Protein AF-A0A9Q0UHJ2-F1 (afdb_monomer)

Structure (mmCIF, N/CA/C/O backbone):
data_AF-A0A9Q0UHJ2-F1
#
_entry.id   AF-A0A9Q0UHJ2-F1
#
loop_
_atom_site.group_PDB
_atom_site.id
_atom_site.type_symbol
_atom_site.label_atom_id
_atom_site.label_alt_id
_atom_site.label_comp_id
_atom_site.label_asym_id
_atom_site.label_entity_id
_atom_site.label_seq_id
_atom_site.pdbx_PDB_ins_code
_atom_site.Cartn_x
_atom_site.Cartn_y
_atom_site.Cartn_z
_atom_site.occupancy
_atom_site.B_iso_or_equiv
_atom_site.auth_seq_id
_atom_site.auth_comp_id
_atom_site.auth_asym_id
_atom_site.auth_atom_id
_atom_site.pdbx_PDB_model_num
ATOM 1 N N . MET A 1 1 ? -13.165 -4.944 -15.441 1.00 57.34 1 MET A N 1
ATOM 2 C CA . MET A 1 1 ? -12.687 -6.160 -14.734 1.00 57.34 1 MET A CA 1
ATOM 3 C C . MET A 1 1 ? -11.778 -5.843 -13.549 1.00 57.34 1 MET A C 1
ATOM 5 O O . MET A 1 1 ? -12.068 -6.341 -12.474 1.00 57.34 1 MET A O 1
ATOM 9 N N . VAL A 1 2 ? -10.740 -5.005 -13.704 1.00 68.69 2 VAL A N 1
ATOM 10 C CA . VAL A 1 2 ? -9.814 -4.590 -12.619 1.00 68.69 2 VAL A CA 1
ATOM 11 C C . VAL A 1 2 ? -10.558 -4.074 -11.375 1.00 68.69 2 VAL A C 1
ATOM 13 O O . VAL A 1 2 ? -10.324 -4.575 -10.281 1.00 68.69 2 VAL A O 1
ATOM 16 N N . GLY A 1 3 ? -11.520 -3.158 -11.551 1.00 79.75 3 GLY A N 1
ATOM 17 C CA . GLY A 1 3 ? -12.267 -2.582 -10.425 1.00 79.75 3 GLY A CA 1
ATOM 18 C C . GLY A 1 3 ? -13.158 -3.573 -9.663 1.00 79.75 3 GLY A C 1
ATOM 19 O O . GLY A 1 3 ? -13.192 -3.539 -8.442 1.00 79.75 3 GLY A O 1
ATOM 20 N N . ILE A 1 4 ? -13.788 -4.532 -10.357 1.00 85.50 4 ILE A N 1
ATOM 21 C CA . ILE A 1 4 ? -14.627 -5.576 -9.730 1.00 85.50 4 ILE A CA 1
ATOM 22 C C . ILE A 1 4 ? -13.783 -6.462 -8.807 1.00 85.50 4 ILE A C 1
ATOM 24 O O . ILE A 1 4 ? -14.179 -6.741 -7.677 1.00 85.50 4 ILE A O 1
ATOM 28 N N . ARG A 1 5 ? -12.598 -6.889 -9.269 1.00 90.50 5 ARG A N 1
ATOM 29 C CA . ARG A 1 5 ? -11.695 -7.719 -8.458 1.00 90.50 5 ARG A CA 1
ATOM 30 C C . ARG A 1 5 ? -11.140 -6.931 -7.266 1.00 90.50 5 ARG A C 1
ATOM 32 O O . ARG A 1 5 ? -11.129 -7.471 -6.168 1.00 90.50 5 ARG A O 1
ATOM 39 N N . ALA A 1 6 ? -10.779 -5.659 -7.447 1.00 94.62 6 ALA A N 1
ATOM 40 C CA . ALA A 1 6 ? -10.332 -4.797 -6.350 1.00 94.62 6 ALA A CA 1
ATOM 41 C C . ALA A 1 6 ? -11.426 -4.581 -5.285 1.00 94.62 6 ALA A C 1
ATOM 43 O O . ALA A 1 6 ? -11.176 -4.787 -4.098 1.00 94.62 6 ALA A O 1
ATOM 44 N N . PHE A 1 7 ? -12.652 -4.253 -5.701 1.00 94.25 7 PHE A N 1
ATOM 45 C CA . PHE A 1 7 ? -13.795 -4.103 -4.797 1.00 94.25 7 PHE A CA 1
ATOM 46 C C . PHE A 1 7 ? -14.101 -5.412 -4.049 1.00 94.25 7 PHE A C 1
ATOM 48 O O . PHE A 1 7 ? -14.254 -5.416 -2.827 1.00 94.25 7 PHE A O 1
ATOM 55 N N . GLY A 1 8 ? -14.105 -6.543 -4.765 1.00 93.06 8 GLY A N 1
ATOM 56 C CA . GLY A 1 8 ? -14.272 -7.876 -4.182 1.00 93.06 8 GLY A CA 1
ATOM 57 C C . GLY A 1 8 ? -13.198 -8.214 -3.144 1.00 93.06 8 GLY A C 1
ATOM 58 O O . GLY A 1 8 ? -13.527 -8.703 -2.063 1.00 93.06 8 GLY A O 1
ATOM 59 N N . THR A 1 9 ? -11.929 -7.887 -3.414 1.00 94.81 9 THR A N 1
ATOM 60 C CA . THR A 1 9 ? -10.850 -8.020 -2.424 1.00 94.81 9 THR A CA 1
ATOM 61 C C . THR A 1 9 ? -11.110 -7.138 -1.203 1.00 94.81 9 THR A C 1
ATOM 63 O O . THR A 1 9 ? -10.974 -7.618 -0.083 1.00 94.81 9 THR A O 1
ATOM 66 N N . GLY A 1 10 ? -11.545 -5.886 -1.379 1.00 95.44 10 GLY A N 1
ATOM 67 C CA . GLY A 1 10 ? -11.897 -5.009 -0.257 1.00 95.44 10 GLY A CA 1
ATOM 68 C C . GLY A 1 10 ? -13.016 -5.575 0.624 1.00 95.44 10 GLY A C 1
ATOM 69 O O . GLY A 1 10 ? -12.898 -5.555 1.850 1.00 95.44 10 GLY A O 1
ATOM 70 N N . ARG A 1 11 ? -14.053 -6.173 0.020 1.00 93.19 11 ARG A N 1
ATOM 71 C CA . ARG A 1 11 ? -15.106 -6.893 0.759 1.00 93.19 11 ARG A CA 1
ATOM 72 C C . ARG A 1 11 ? -14.549 -8.091 1.519 1.00 93.19 11 ARG A C 1
ATOM 74 O O . ARG A 1 11 ? -14.851 -8.247 2.697 1.00 93.19 11 ARG A O 1
ATOM 81 N N . LYS A 1 12 ? -13.702 -8.898 0.873 1.00 93.31 12 LYS A N 1
ATOM 82 C CA . LYS A 1 12 ? -13.045 -10.042 1.517 1.00 93.31 12 LYS A CA 1
ATOM 83 C C . LYS A 1 12 ? -12.235 -9.599 2.738 1.00 93.31 12 LYS A C 1
ATOM 85 O O . LYS A 1 12 ? -12.385 -10.174 3.806 1.00 93.31 12 LYS A O 1
ATOM 90 N N . LEU A 1 13 ? -11.434 -8.539 2.611 1.00 94.88 13 LEU A N 1
ATOM 91 C CA . LEU A 1 13 ? -10.661 -7.988 3.729 1.00 94.88 13 LEU A CA 1
ATOM 92 C C . LEU A 1 13 ? -11.571 -7.514 4.873 1.00 94.88 13 LEU A C 1
ATOM 94 O O . LEU A 1 13 ? -11.297 -7.807 6.033 1.00 94.88 13 LEU A O 1
ATOM 98 N N . LYS A 1 14 ? -12.674 -6.828 4.555 1.00 93.06 14 LYS A N 1
ATOM 99 C CA . LYS A 1 14 ? -13.658 -6.369 5.547 1.00 93.06 14 LYS A CA 1
ATOM 100 C C . LYS A 1 14 ? -14.273 -7.523 6.344 1.00 93.06 14 LYS A C 1
ATOM 102 O O . LYS A 1 14 ? -14.487 -7.379 7.544 1.00 93.06 14 LYS A O 1
ATOM 107 N N . THR A 1 15 ? -14.579 -8.636 5.680 1.00 91.00 15 THR A N 1
ATOM 108 C CA . THR A 1 15 ? -15.258 -9.790 6.286 1.00 91.00 15 THR A CA 1
ATOM 109 C C . THR A 1 15 ? -14.291 -10.731 7.006 1.00 91.00 15 THR A C 1
ATOM 111 O O . THR A 1 15 ? -14.590 -11.166 8.117 1.00 91.00 15 THR A O 1
ATOM 114 N N . ASP A 1 16 ? -13.132 -11.017 6.413 1.00 91.12 16 ASP A N 1
ATOM 115 C CA . ASP A 1 16 ? -12.292 -12.148 6.826 1.00 91.12 16 ASP A CA 1
ATOM 116 C C . ASP A 1 16 ? -11.204 -11.7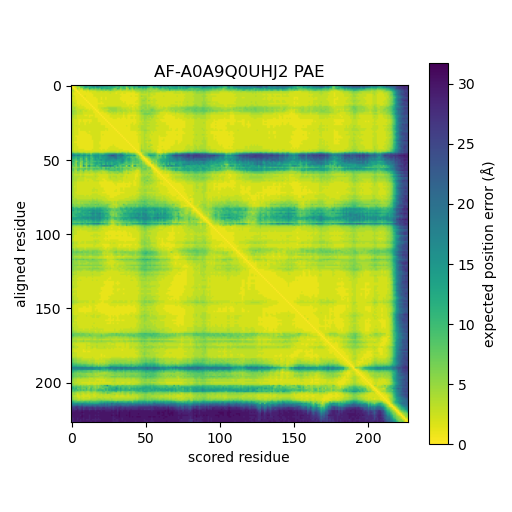69 7.842 1.00 91.12 16 ASP A C 1
ATOM 118 O O . ASP A 1 16 ? -10.731 -12.636 8.575 1.00 91.12 16 ASP A O 1
ATOM 122 N N . LEU A 1 17 ? -10.776 -10.499 7.907 1.00 90.88 17 LEU A N 1
ATOM 123 C CA . LEU A 1 17 ? -9.656 -10.105 8.778 1.00 90.88 17 LEU A CA 1
ATOM 124 C C . LEU A 1 17 ? -9.997 -10.180 10.274 1.00 90.88 17 LEU A C 1
ATOM 126 O O . LEU A 1 17 ? -9.108 -10.382 11.096 1.00 90.88 17 LEU A O 1
ATOM 130 N N . GLY A 1 18 ? -11.267 -9.995 10.646 1.00 92.00 18 GLY A N 1
ATOM 131 C CA . GLY A 1 18 ? -11.696 -9.966 12.051 1.00 92.00 18 GLY A CA 1
ATOM 132 C C . GLY A 1 18 ? -11.245 -8.724 12.839 1.00 92.00 18 GLY A C 1
ATOM 133 O O . GLY A 1 18 ? -11.459 -8.658 14.048 1.00 92.00 18 GLY A O 1
ATOM 134 N N . PHE A 1 19 ? -10.642 -7.730 12.181 1.00 93.56 19 PHE A N 1
ATOM 135 C CA . PHE A 1 19 ? -10.263 -6.434 12.752 1.00 93.56 19 PHE A CA 1
ATOM 136 C C . PHE A 1 19 ? -10.406 -5.315 11.704 1.00 93.56 19 PHE A C 1
ATOM 138 O O . PHE A 1 19 ? -10.307 -5.582 10.505 1.00 93.56 19 PHE A O 1
ATOM 145 N N . PRO A 1 20 ? -10.626 -4.052 12.119 1.00 95.19 20 PRO A N 1
ATOM 146 C CA . PRO A 1 20 ? -10.775 -2.944 11.180 1.00 95.19 20 PRO A CA 1
ATOM 147 C C . PRO A 1 20 ? -9.427 -2.508 10.599 1.00 95.19 20 PRO A C 1
ATOM 149 O O . PRO A 1 20 ? -8.413 -2.504 11.301 1.00 95.19 20 PRO A O 1
ATOM 152 N N . ILE A 1 21 ? -9.435 -2.072 9.338 1.00 98.06 21 ILE A N 1
ATOM 153 C CA . ILE A 1 21 ? -8.347 -1.297 8.727 1.00 98.06 21 ILE A CA 1
ATOM 154 C C . ILE A 1 21 ? -8.594 0.175 9.052 1.00 98.06 21 ILE A C 1
ATOM 156 O O . ILE A 1 21 ? -9.666 0.697 8.762 1.00 98.06 21 ILE A O 1
ATOM 160 N N . HIS A 1 22 ? -7.600 0.842 9.634 1.00 98.06 22 HIS A N 1
ATOM 161 C CA . HIS A 1 22 ? -7.714 2.242 10.056 1.00 98.06 22 HIS A CA 1
ATOM 162 C C . HIS A 1 22 ? -7.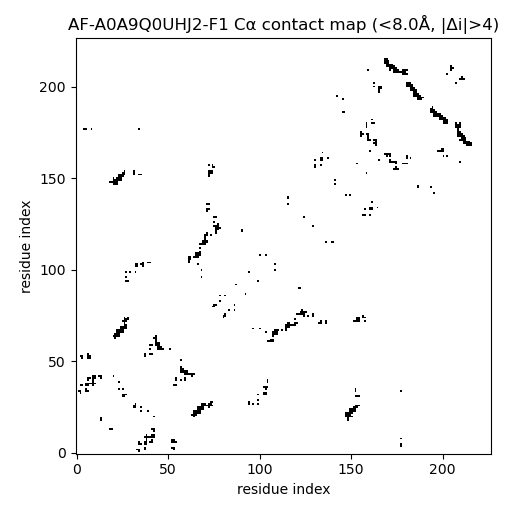162 3.196 8.997 1.00 98.06 22 HIS A C 1
ATOM 164 O O . HIS A 1 22 ? -7.608 4.340 8.876 1.00 98.06 22 HIS A O 1
ATOM 170 N N . ARG A 1 23 ? -6.181 2.729 8.215 1.00 98.25 23 ARG A N 1
ATOM 171 C CA . ARG A 1 23 ? -5.475 3.570 7.254 1.00 98.25 23 ARG A CA 1
ATOM 172 C C . ARG A 1 23 ? -4.996 2.791 6.043 1.00 98.25 23 ARG A C 1
ATOM 174 O O . ARG A 1 23 ? -4.532 1.659 6.162 1.00 98.25 23 ARG A O 1
ATOM 181 N N . VAL A 1 24 ? -5.079 3.433 4.886 1.00 98.75 24 VAL A N 1
ATOM 182 C CA . VAL A 1 24 ? -4.584 2.933 3.610 1.00 98.75 24 VAL A CA 1
ATOM 183 C C . VAL A 1 24 ? -3.463 3.843 3.123 1.00 98.75 24 VAL A C 1
ATOM 185 O O . VAL A 1 24 ? -3.659 5.047 2.972 1.00 98.75 24 VAL A O 1
ATOM 188 N N . PHE A 1 25 ? -2.300 3.268 2.840 1.00 98.75 25 PHE A N 1
ATOM 189 C CA . PHE A 1 25 ? -1.246 3.944 2.090 1.00 98.75 25 PHE A CA 1
ATOM 190 C C . PHE A 1 25 ? -1.191 3.380 0.683 1.00 98.75 25 PHE A C 1
ATOM 192 O O . PHE A 1 25 ? -1.241 2.163 0.499 1.00 98.75 25 PHE A O 1
ATOM 199 N N . VAL A 1 26 ? -1.093 4.249 -0.314 1.00 98.69 26 VAL A N 1
ATOM 200 C CA . VAL A 1 26 ? -1.167 3.843 -1.717 1.00 98.69 26 VAL A CA 1
ATOM 201 C C . VAL A 1 26 ? -0.023 4.430 -2.532 1.00 98.69 26 VAL A C 1
ATOM 203 O O . VAL A 1 26 ? 0.362 5.586 -2.376 1.00 98.69 26 VAL A O 1
ATOM 206 N N . SER A 1 27 ? 0.525 3.607 -3.419 1.00 98.38 27 SER A N 1
ATOM 207 C CA . SER A 1 27 ? 1.489 4.025 -4.431 1.00 98.38 27 SER A CA 1
ATOM 208 C C . SER A 1 27 ? 0.924 5.132 -5.336 1.00 98.38 27 SER A C 1
ATOM 210 O O . SER A 1 27 ? -0.233 5.031 -5.747 1.00 98.38 27 SER A O 1
ATOM 212 N N . PRO A 1 28 ? 1.723 6.127 -5.765 1.00 96.75 28 PRO A N 1
ATOM 213 C CA . PRO A 1 28 ? 1.243 7.195 -6.651 1.00 96.75 28 PRO A CA 1
ATOM 214 C C . PRO A 1 28 ? 0.917 6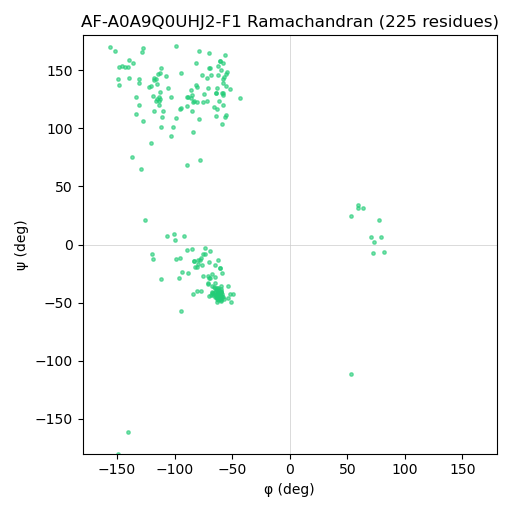.724 -8.083 1.00 96.75 28 PRO A C 1
ATOM 216 O O . PRO A 1 28 ? 0.409 7.488 -8.896 1.00 96.75 28 PRO A O 1
ATOM 219 N N . PHE A 1 29 ? 1.196 5.468 -8.437 1.00 95.69 29 PHE A N 1
ATOM 220 C CA . PHE A 1 29 ? 0.867 4.946 -9.761 1.00 95.69 29 PHE A CA 1
ATOM 221 C C . PHE A 1 29 ? -0.645 4.756 -9.933 1.00 95.69 29 PHE A C 1
ATOM 223 O O . PHE A 1 29 ? -1.299 4.129 -9.101 1.00 95.69 29 PHE A O 1
ATOM 230 N N . LEU A 1 30 ? -1.181 5.193 -11.079 1.00 95.00 30 LEU A N 1
ATOM 231 C CA . LEU A 1 30 ? -2.618 5.176 -11.389 1.00 95.00 30 LEU A CA 1
ATOM 232 C C . LEU A 1 30 ? -3.301 3.825 -11.112 1.00 95.00 30 LEU A C 1
ATOM 234 O O . LEU A 1 30 ? -4.380 3.786 -10.528 1.00 95.00 30 LEU A O 1
ATOM 238 N N . ARG A 1 31 ? -2.650 2.710 -11.472 1.00 94.69 31 ARG A N 1
ATOM 239 C CA . ARG A 1 31 ? -3.166 1.351 -11.217 1.00 94.69 31 ARG A CA 1
ATOM 240 C C . ARG A 1 31 ? -3.391 1.063 -9.727 1.00 94.69 31 ARG A C 1
ATOM 242 O O . ARG A 1 31 ? -4.355 0.389 -9.367 1.00 94.69 31 ARG A O 1
ATOM 249 N N . CYS A 1 32 ? -2.530 1.590 -8.860 1.00 97.94 32 CYS A N 1
ATOM 250 C CA . CYS A 1 32 ? -2.649 1.445 -7.415 1.00 97.94 32 CYS A CA 1
ATOM 251 C C . CYS A 1 32 ? -3.717 2.386 -6.860 1.00 97.94 32 CYS A C 1
ATOM 253 O O . CYS A 1 32 ? -4.511 1.946 -6.039 1.00 97.94 32 CYS A O 1
ATOM 255 N N . ILE A 1 33 ? -3.803 3.624 -7.357 1.00 98.12 33 ILE A N 1
ATOM 256 C CA . ILE A 1 33 ? -4.857 4.580 -6.974 1.00 98.12 33 ILE A CA 1
ATOM 257 C C . ILE A 1 33 ? -6.248 4.034 -7.307 1.00 98.12 33 ILE A C 1
ATOM 259 O O . ILE A 1 33 ? -7.123 4.012 -6.447 1.00 98.12 33 ILE A O 1
ATOM 263 N N . GLN A 1 34 ? -6.441 3.511 -8.519 1.00 97.12 34 GLN A N 1
ATOM 264 C CA . GLN A 1 34 ? -7.706 2.895 -8.933 1.00 97.12 34 GLN A CA 1
ATOM 265 C C . GLN A 1 34 ? -8.046 1.665 -8.081 1.00 97.12 34 GLN A C 1
ATOM 267 O O . GLN A 1 34 ? -9.187 1.504 -7.657 1.00 97.12 34 GLN A O 1
ATOM 272 N N . THR A 1 35 ? -7.051 0.823 -7.777 1.00 97.81 35 THR A N 1
ATOM 273 C CA . THR A 1 35 ? -7.237 -0.333 -6.884 1.00 97.81 35 THR A CA 1
ATOM 274 C C . THR A 1 35 ? -7.628 0.112 -5.474 1.00 97.81 35 THR A C 1
ATOM 276 O O . THR A 1 35 ? -8.581 -0.417 -4.907 1.00 97.81 35 THR A O 1
ATOM 279 N N . ALA A 1 36 ? -6.928 1.102 -4.914 1.00 98.25 36 ALA A N 1
ATOM 280 C CA . ALA A 1 36 ? -7.218 1.639 -3.592 1.00 98.25 36 ALA A CA 1
ATOM 281 C C . ALA A 1 36 ? -8.604 2.283 -3.539 1.00 98.25 36 ALA A C 1
ATOM 283 O O . ALA A 1 36 ? -9.309 2.077 -2.561 1.00 98.25 36 ALA A O 1
ATOM 284 N N . SER A 1 37 ? -9.027 2.995 -4.585 1.00 97.62 37 SER A N 1
ATOM 285 C CA . SER A 1 37 ? -10.347 3.627 -4.632 1.00 97.62 37 SER A CA 1
ATOM 286 C C . SER A 1 37 ? -11.483 2.607 -4.474 1.00 97.62 37 SER A C 1
ATOM 288 O O . SER A 1 37 ? -12.380 2.781 -3.645 1.00 97.62 37 SER A O 1
ATOM 290 N N . GLU A 1 38 ? -11.390 1.474 -5.174 1.00 97.44 38 GLU A N 1
ATOM 291 C CA . GLU A 1 38 ? -12.366 0.381 -5.077 1.00 97.44 38 GLU A CA 1
ATOM 292 C C . GLU A 1 38 ? -12.298 -0.350 -3.729 1.00 97.44 38 GLU A C 1
ATOM 294 O O . GLU A 1 38 ? -13.329 -0.602 -3.103 1.00 97.44 38 GLU A O 1
ATOM 299 N N . VAL A 1 39 ? -11.089 -0.655 -3.240 1.00 97.19 39 VAL A N 1
ATOM 300 C CA . VAL A 1 39 ? -10.903 -1.329 -1.944 1.00 97.19 39 VAL A CA 1
ATOM 301 C C . VAL A 1 39 ? -11.411 -0.458 -0.792 1.00 97.19 39 VAL A C 1
ATOM 303 O O . VAL A 1 39 ? -12.134 -0.949 0.071 1.00 97.19 39 VAL A O 1
ATOM 306 N N . VAL A 1 40 ? -11.084 0.836 -0.790 1.00 97.56 40 VAL A N 1
ATOM 307 C CA . VAL A 1 40 ? -11.547 1.800 0.219 1.00 97.56 40 VAL A CA 1
ATOM 308 C C . VAL A 1 40 ? -13.062 1.930 0.177 1.00 97.56 40 VAL A C 1
ATOM 310 O O . VAL A 1 40 ? -13.692 1.928 1.230 1.00 97.56 40 VAL A O 1
ATOM 313 N N . SER A 1 41 ? -13.661 1.974 -1.015 1.00 95.94 41 SER A N 1
ATOM 314 C CA . SER A 1 41 ? -15.119 2.016 -1.149 1.00 95.94 41 SER A CA 1
ATOM 315 C C . SER A 1 41 ? -15.782 0.807 -0.479 1.00 95.94 41 SER A C 1
ATOM 317 O O . SER A 1 41 ? -16.721 0.982 0.294 1.00 95.94 41 SER A O 1
ATOM 319 N N . ALA A 1 42 ? -15.253 -0.404 -0.690 1.00 95.25 42 ALA A N 1
ATOM 320 C CA . ALA A 1 42 ? -15.758 -1.615 -0.038 1.00 95.25 42 ALA A CA 1
ATOM 321 C C . ALA A 1 42 ? -15.567 -1.590 1.492 1.00 95.25 42 ALA A C 1
ATOM 323 O O . ALA A 1 42 ? -16.494 -1.887 2.251 1.00 95.25 42 ALA A O 1
ATOM 324 N N . LEU A 1 43 ? -14.382 -1.193 1.969 1.00 95.75 43 LEU A N 1
ATOM 325 C CA . LEU A 1 43 ? -14.090 -1.088 3.404 1.00 95.75 43 LEU A CA 1
ATOM 326 C C . LEU A 1 43 ? -15.009 -0.067 4.098 1.00 95.75 43 LEU A C 1
ATOM 328 O O . LEU A 1 43 ? -15.505 -0.322 5.199 1.00 95.75 43 LEU A O 1
ATOM 332 N N . CYS A 1 44 ? -15.297 1.053 3.431 1.00 95.19 44 CYS A N 1
ATOM 333 C CA . CYS A 1 44 ? -16.128 2.128 3.963 1.00 95.19 44 CYS A CA 1
ATOM 334 C C . CYS A 1 44 ? -17.638 1.900 3.795 1.00 95.19 44 CYS A C 1
ATOM 336 O O . CYS A 1 44 ? -18.418 2.580 4.466 1.00 95.19 44 CYS A O 1
ATOM 338 N N . ALA A 1 45 ? -18.071 0.950 2.962 1.00 93.25 45 ALA A N 1
ATOM 339 C CA . ALA A 1 45 ? -19.484 0.721 2.664 1.00 93.25 45 ALA A CA 1
ATOM 340 C C . ALA A 1 45 ? -20.350 0.569 3.933 1.00 93.25 45 ALA A C 1
ATOM 342 O O . ALA A 1 45 ? -19.959 -0.110 4.898 1.00 93.25 45 ALA A O 1
ATOM 343 N N . VAL A 1 46 ? -21.497 1.255 3.958 1.00 87.12 46 VAL A N 1
ATOM 344 C CA . VAL A 1 46 ? -22.458 1.269 5.079 1.00 87.12 46 VAL A CA 1
ATOM 345 C C . VAL A 1 46 ? -23.347 0.025 5.049 1.00 87.12 46 VAL A C 1
ATOM 347 O O . VAL A 1 46 ? -23.559 -0.588 6.091 1.00 87.12 46 VAL A O 1
ATOM 350 N N . GLU A 1 47 ? -23.775 -0.389 3.856 1.00 75.25 47 GLU A N 1
ATOM 351 C CA . GLU A 1 47 ? -24.556 -1.602 3.609 1.00 75.25 47 GLU A CA 1
ATOM 352 C C . GLU A 1 47 ? -23.953 -2.358 2.419 1.00 75.25 47 GLU A C 1
ATOM 354 O O . GLU A 1 47 ? -23.763 -1.780 1.351 1.00 75.25 47 GLU A O 1
ATOM 359 N N . ASP A 1 48 ? -23.655 -3.648 2.599 1.00 63.19 48 ASP A N 1
ATOM 360 C CA . ASP A 1 48 ? -23.105 -4.511 1.549 1.00 63.19 48 ASP A CA 1
ATOM 361 C C . ASP A 1 48 ? -24.048 -5.687 1.293 1.00 63.19 48 ASP A C 1
ATOM 363 O O . ASP A 1 48 ? -23.895 -6.775 1.856 1.00 63.19 48 ASP A O 1
ATOM 367 N N . GLY A 1 49 ? -25.026 -5.487 0.410 1.00 64.38 49 GLY A N 1
ATOM 368 C CA . GLY A 1 49 ? -25.786 -6.605 -0.147 1.00 64.38 49 GLY A CA 1
ATOM 369 C C . GLY A 1 49 ? -24.858 -7.581 -0.896 1.00 64.38 49 GLY A C 1
ATOM 370 O O . GLY A 1 49 ? -23.827 -7.172 -1.446 1.00 64.38 49 GLY A O 1
ATOM 371 N N . PRO A 1 50 ? -25.171 -8.887 -0.945 1.00 65.75 50 PRO A N 1
ATOM 372 C CA . PRO A 1 50 ? -24.366 -9.861 -1.690 1.00 65.75 50 PRO A CA 1
ATOM 373 C C . PRO A 1 50 ? -24.255 -9.523 -3.190 1.00 65.75 50 PRO A C 1
ATOM 375 O O . PRO A 1 50 ? -23.244 -9.850 -3.801 1.00 65.75 50 PRO A O 1
ATOM 378 N N . ASP A 1 51 ? -25.215 -8.778 -3.746 1.00 70.56 51 ASP A N 1
ATOM 379 C CA . ASP A 1 51 ? -25.311 -8.475 -5.184 1.00 70.56 51 ASP A CA 1
ATOM 380 C C . ASP A 1 51 ? -24.482 -7.261 -5.650 1.00 70.56 51 ASP A C 1
ATOM 382 O O . ASP A 1 51 ? -24.427 -6.954 -6.842 1.00 70.56 51 ASP A O 1
ATOM 386 N N . VAL A 1 52 ? -23.816 -6.548 -4.734 1.00 74.62 52 VAL A N 1
ATOM 387 C CA . VAL A 1 52 ? -22.975 -5.391 -5.077 1.00 74.62 52 VAL A CA 1
ATOM 388 C C . VAL A 1 52 ? -21.624 -5.864 -5.622 1.00 74.62 52 VAL A C 1
ATOM 390 O O . VAL A 1 52 ? -20.771 -6.356 -4.876 1.00 74.62 52 VAL A O 1
ATOM 393 N N . LEU A 1 53 ? -21.429 -5.687 -6.933 1.00 71.38 53 LEU A N 1
ATOM 394 C CA . LEU A 1 53 ? -20.238 -6.131 -7.672 1.00 71.38 53 LEU A CA 1
ATOM 395 C C . LEU A 1 53 ? -19.156 -5.048 -7.842 1.00 71.38 53 LEU A C 1
ATOM 397 O O . LEU A 1 53 ? -18.054 -5.351 -8.299 1.00 71.38 53 LEU A O 1
ATOM 401 N N . SER A 1 54 ? -19.460 -3.786 -7.532 1.00 77.50 54 SER A N 1
ATOM 402 C CA . SER A 1 54 ? -18.525 -2.660 -7.662 1.00 77.50 54 SER A CA 1
ATOM 403 C C . SER A 1 54 ? -18.901 -1.514 -6.728 1.00 77.50 54 SER A C 1
ATOM 405 O O . SER A 1 54 ? -20.013 -1.494 -6.204 1.00 77.50 54 SER A O 1
ATOM 407 N N . SER A 1 55 ? -18.022 -0.520 -6.603 1.00 79.50 55 SER A N 1
ATOM 408 C CA . SER A 1 55 ? -18.274 0.715 -5.845 1.00 79.50 55 SER A CA 1
ATOM 409 C C . SER A 1 55 ? -19.435 1.578 -6.363 1.00 79.50 55 SER A C 1
ATOM 411 O O . SER A 1 55 ? -19.883 2.486 -5.662 1.00 79.50 55 SER A O 1
ATOM 413 N N . HIS A 1 56 ? -19.947 1.332 -7.573 1.00 80.94 56 HIS A N 1
ATOM 414 C CA . HIS A 1 56 ? -20.970 2.184 -8.181 1.00 80.94 56 HIS A CA 1
ATOM 415 C C . HIS A 1 56 ? -22.287 2.126 -7.398 1.00 80.94 56 HIS A C 1
ATOM 417 O O . HIS A 1 56 ? -22.923 1.079 -7.309 1.00 80.94 56 HIS A O 1
ATOM 423 N N . GLY A 1 57 ? -22.711 3.277 -6.867 1.00 75.75 57 GLY A N 1
ATOM 424 C CA . GLY A 1 57 ? -23.952 3.409 -6.099 1.00 75.75 57 GLY A CA 1
ATOM 425 C C . GLY A 1 57 ? -23.860 2.927 -4.648 1.00 75.75 57 GLY A C 1
ATOM 426 O O . GLY A 1 57 ? -24.878 2.902 -3.961 1.00 75.75 57 GLY A O 1
ATOM 427 N N . VAL A 1 58 ? -22.666 2.570 -4.166 1.00 83.75 58 VAL A N 1
ATOM 428 C CA . VAL A 1 58 ? -22.453 2.140 -2.780 1.00 83.75 58 VAL A CA 1
ATOM 429 C C . VAL A 1 58 ? -22.358 3.356 -1.867 1.00 83.75 58 VAL A C 1
ATOM 431 O O . VAL A 1 58 ? -21.499 4.219 -2.047 1.00 83.75 58 VAL A O 1
ATOM 434 N N . ALA A 1 59 ? -23.225 3.418 -0.857 1.00 89.56 59 ALA A N 1
ATOM 435 C CA . ALA A 1 59 ? -23.113 4.414 0.199 1.00 89.56 59 ALA A CA 1
ATOM 436 C C . ALA A 1 59 ? -21.914 4.079 1.097 1.00 89.56 59 ALA A C 1
ATOM 438 O O . ALA A 1 59 ? -21.837 2.986 1.664 1.00 89.56 59 ALA A O 1
ATOM 439 N N . ILE A 1 60 ? -20.988 5.025 1.244 1.00 93.75 60 ILE A N 1
ATOM 440 C CA . ILE A 1 60 ? -19.783 4.868 2.063 1.00 93.75 60 ILE A CA 1
ATOM 441 C C . ILE A 1 60 ? -19.818 5.790 3.281 1.00 93.75 60 ILE A C 1
ATOM 443 O O . ILE A 1 60 ? -20.331 6.905 3.216 1.00 93.75 60 ILE A O 1
ATOM 447 N N . ASP A 1 61 ? -19.218 5.331 4.376 1.00 94.81 61 ASP A N 1
ATOM 448 C CA . ASP A 1 61 ? -18.871 6.154 5.531 1.00 94.81 61 ASP A CA 1
ATOM 449 C C . ASP A 1 61 ? -17.367 6.478 5.479 1.00 94.81 61 ASP A C 1
ATOM 451 O O . ASP A 1 61 ? -16.539 5.629 5.831 1.00 94.81 61 ASP A O 1
ATOM 455 N N . PRO A 1 62 ? -16.986 7.690 5.035 1.00 94.62 62 PRO A N 1
ATOM 456 C CA . PRO A 1 62 ? -15.587 8.070 4.868 1.00 94.62 62 PRO A CA 1
ATOM 457 C C . PRO A 1 62 ? -14.863 8.332 6.198 1.00 94.62 62 PRO A C 1
ATOM 459 O O . PRO A 1 62 ? -13.664 8.609 6.192 1.00 94.62 62 PRO A O 1
ATOM 462 N N . SER A 1 63 ? -15.553 8.262 7.344 1.00 94.94 63 SER A N 1
ATOM 463 C CA . SER A 1 63 ? -14.922 8.411 8.662 1.00 94.94 63 SER A CA 1
ATOM 464 C C . SER A 1 63 ? -14.217 7.138 9.145 1.00 94.94 63 SER A C 1
ATOM 466 O O . SER A 1 63 ? -13.360 7.221 10.023 1.00 94.94 63 SER A O 1
ATOM 468 N N . LYS A 1 64 ? -14.526 5.978 8.544 1.00 94.81 64 LYS A N 1
ATOM 469 C CA . LYS A 1 64 ? -14.020 4.659 8.962 1.00 94.81 64 LYS A CA 1
ATOM 470 C C . LYS A 1 64 ? -12.514 4.483 8.812 1.00 94.81 64 LYS A C 1
ATOM 472 O O . LYS A 1 64 ? -11.917 3.754 9.597 1.00 94.81 64 LYS A O 1
ATOM 477 N N . LEU A 1 65 ? -11.911 5.106 7.801 1.00 97.25 65 LEU A N 1
ATOM 478 C CA . LEU A 1 65 ? -10.476 5.016 7.557 1.00 97.25 65 LEU A CA 1
ATOM 479 C C . LEU A 1 65 ? -9.937 6.260 6.857 1.00 97.25 65 LEU A C 1
ATOM 481 O O . LEU A 1 65 ? -10.686 7.073 6.313 1.00 97.25 65 LEU A O 1
ATOM 485 N N . LYS A 1 66 ? -8.612 6.376 6.855 1.00 98.06 66 LYS A N 1
ATOM 486 C CA . LYS A 1 66 ? -7.871 7.442 6.178 1.00 98.06 66 LYS A CA 1
ATOM 487 C C . LYS A 1 66 ? -7.012 6.915 5.038 1.00 98.06 66 LYS A C 1
ATOM 489 O O . LYS A 1 66 ? -6.482 5.814 5.138 1.00 98.06 66 LYS A O 1
ATOM 494 N N . VAL A 1 67 ? -6.849 7.698 3.975 1.00 98.50 67 VAL A N 1
ATOM 495 C CA . VAL A 1 67 ? -6.031 7.332 2.808 1.00 98.50 67 VAL A CA 1
ATOM 496 C C . VAL A 1 67 ? -4.946 8.375 2.570 1.00 98.50 67 VAL A C 1
ATOM 498 O O . VAL A 1 67 ? -5.222 9.573 2.598 1.00 98.50 67 VAL A O 1
ATOM 501 N N . SER A 1 68 ? -3.720 7.928 2.308 1.00 98.25 68 SER A N 1
ATOM 502 C CA . SER A 1 68 ? -2.594 8.804 1.969 1.00 98.25 68 SER A CA 1
ATOM 503 C C . SER A 1 68 ? -1.740 8.193 0.858 1.00 98.25 68 SER A C 1
ATOM 505 O O . SER A 1 68 ? -1.531 6.979 0.813 1.00 98.25 68 SER A O 1
ATOM 507 N N . ILE A 1 69 ? -1.217 9.032 -0.035 1.00 97.81 69 ILE A N 1
ATOM 508 C CA . ILE A 1 69 ? -0.264 8.606 -1.066 1.00 97.81 69 ILE A CA 1
ATOM 509 C C . ILE A 1 69 ? 1.140 8.509 -0.452 1.00 97.81 69 ILE A C 1
ATOM 511 O O . ILE A 1 69 ? 1.559 9.393 0.292 1.00 97.81 69 ILE A O 1
ATOM 515 N N . GLU A 1 70 ? 1.872 7.438 -0.765 1.00 97.81 70 GLU A N 1
ATOM 516 C CA . GLU A 1 70 ? 3.220 7.179 -0.247 1.00 97.81 70 GLU A CA 1
ATOM 517 C C . GLU A 1 70 ? 4.191 6.814 -1.377 1.00 97.81 70 GLU A C 1
ATOM 519 O O . GLU A 1 70 ? 4.028 5.801 -2.066 1.00 97.81 70 GLU A O 1
ATOM 524 N N . TYR A 1 71 ? 5.246 7.614 -1.544 1.00 96.38 71 TYR A N 1
ATOM 525 C CA . TYR A 1 71 ? 6.256 7.397 -2.583 1.00 96.38 71 TYR A CA 1
ATOM 526 C C . TYR A 1 71 ? 7.135 6.182 -2.312 1.00 96.38 71 TYR A C 1
ATOM 528 O O . TYR A 1 71 ? 7.562 5.527 -3.260 1.00 96.38 71 TYR A O 1
ATOM 536 N N . GLY A 1 72 ? 7.330 5.797 -1.049 1.00 97.19 72 GLY A N 1
ATOM 537 C CA . GLY A 1 72 ? 8.038 4.563 -0.704 1.00 97.19 72 GLY A CA 1
ATOM 538 C C . GLY A 1 72 ? 7.363 3.304 -1.262 1.00 97.19 72 GLY A C 1
ATOM 539 O O . GLY A 1 72 ? 8.034 2.290 -1.447 1.00 97.19 72 GLY A O 1
ATOM 540 N N . LEU A 1 73 ? 6.068 3.379 -1.601 1.00 98.25 73 LEU A N 1
ATOM 541 C CA . LEU A 1 73 ? 5.290 2.309 -2.236 1.00 98.25 73 LEU A CA 1
ATOM 542 C C . LEU A 1 73 ? 5.292 2.385 -3.775 1.00 98.25 73 LEU A C 1
ATOM 544 O O . LEU A 1 73 ? 4.545 1.656 -4.429 1.00 98.25 73 LEU A O 1
ATOM 548 N N . CYS A 1 74 ? 6.075 3.269 -4.400 1.00 96.75 74 CYS A N 1
ATOM 549 C CA . CYS A 1 74 ? 6.190 3.334 -5.860 1.00 96.75 74 CYS A CA 1
ATOM 550 C C . CYS A 1 74 ? 6.733 2.018 -6.443 1.00 96.75 74 CYS A C 1
ATOM 552 O O . CYS A 1 74 ? 7.388 1.256 -5.727 1.00 96.75 74 CYS A O 1
ATOM 554 N N . GLU A 1 75 ? 6.469 1.762 -7.730 1.00 95.62 75 GLU A N 1
ATOM 555 C CA . GLU A 1 75 ? 7.039 0.625 -8.475 1.00 95.62 75 GLU A CA 1
ATOM 556 C C . GLU A 1 75 ? 8.569 0.658 -8.407 1.00 95.62 75 GLU A C 1
ATOM 558 O O . GLU A 1 75 ? 9.150 1.701 -8.093 1.00 95.62 75 GLU A O 1
ATOM 563 N N . MET A 1 76 ? 9.234 -0.454 -8.722 1.00 95.31 76 MET A N 1
ATOM 564 C CA . MET A 1 76 ? 10.655 -0.369 -9.056 1.00 95.31 76 MET A CA 1
ATOM 565 C C . MET A 1 76 ? 10.831 0.591 -10.239 1.00 95.31 76 MET A C 1
ATOM 567 O O . MET A 1 76 ? 10.262 0.377 -11.310 1.00 95.31 76 MET A O 1
ATOM 571 N N . LEU A 1 77 ? 11.591 1.667 -10.064 1.00 93.31 77 LEU A N 1
ATOM 572 C CA . LEU A 1 77 ? 11.812 2.656 -11.116 1.00 93.31 77 LEU A CA 1
ATOM 573 C C . LEU A 1 77 ? 13.018 2.262 -11.961 1.00 93.31 77 LEU A C 1
ATOM 575 O O . LEU A 1 77 ? 14.062 2.905 -11.923 1.00 93.31 77 LEU A O 1
ATOM 579 N N . ASN A 1 78 ? 12.882 1.172 -12.714 1.00 92.00 78 ASN A N 1
ATOM 580 C CA . ASN A 1 78 ? 13.922 0.657 -13.598 1.00 92.00 78 ASN A CA 1
ATOM 581 C C . ASN A 1 78 ? 13.331 -0.048 -14.831 1.00 92.00 78 ASN A C 1
ATOM 583 O O . ASN A 1 78 ? 12.117 -0.125 -15.019 1.00 92.00 78 ASN A O 1
ATOM 587 N N . ARG A 1 79 ? 14.214 -0.555 -15.695 1.00 89.75 79 ARG A N 1
ATOM 588 C CA . ARG A 1 79 ? 13.837 -1.210 -16.956 1.00 89.75 79 ARG A CA 1
ATOM 589 C C . ARG A 1 79 ? 13.304 -2.637 -16.800 1.00 89.75 79 ARG A C 1
ATOM 591 O O . ARG A 1 79 ? 12.787 -3.166 -17.779 1.00 89.75 79 ARG A O 1
ATOM 598 N N . GLU A 1 80 ? 13.431 -3.249 -15.623 1.00 89.69 80 GLU A N 1
ATOM 599 C CA . GLU A 1 80 ? 12.890 -4.592 -15.363 1.00 89.69 80 GLU A CA 1
ATOM 600 C C . GLU A 1 80 ? 11.356 -4.556 -15.286 1.00 89.69 80 GLU A C 1
ATOM 602 O O . GLU A 1 80 ? 10.680 -5.488 -15.709 1.00 89.69 80 GLU A O 1
ATOM 607 N N . THR A 1 81 ? 10.797 -3.456 -14.778 1.00 86.94 81 THR A N 1
ATOM 608 C CA . THR A 1 81 ? 9.353 -3.278 -14.539 1.00 86.94 81 THR A CA 1
ATOM 609 C C . THR A 1 81 ? 8.704 -2.252 -15.450 1.00 86.94 81 THR A C 1
ATOM 611 O O . THR A 1 81 ? 7.511 -2.354 -15.742 1.00 86.94 81 THR A O 1
ATOM 614 N N . ILE A 1 82 ? 9.451 -1.242 -15.898 1.00 86.44 82 ILE A N 1
ATOM 615 C CA . ILE A 1 82 ? 8.920 -0.157 -16.719 1.00 86.44 82 ILE A CA 1
ATOM 616 C C . ILE A 1 82 ? 9.501 -0.286 -18.123 1.00 86.44 82 ILE A C 1
ATOM 618 O O . ILE A 1 82 ? 10.689 -0.060 -18.363 1.00 86.44 82 ILE A O 1
ATOM 622 N N . GLY A 1 83 ? 8.626 -0.655 -19.063 1.00 83.94 83 GLY A N 1
ATOM 623 C CA . GLY A 1 83 ? 8.972 -0.777 -20.475 1.00 83.94 83 GLY A CA 1
ATOM 624 C C . GLY A 1 83 ? 9.576 0.517 -21.023 1.00 83.94 83 GLY A C 1
ATOM 625 O O . GLY A 1 83 ? 9.193 1.613 -20.616 1.00 83.94 83 GLY A O 1
ATOM 626 N N . ARG A 1 84 ? 10.515 0.390 -21.969 1.00 78.38 84 ARG A N 1
ATOM 627 C CA . ARG A 1 84 ? 11.272 1.527 -22.527 1.00 78.38 84 ARG A CA 1
ATOM 628 C C . ARG A 1 84 ? 10.387 2.658 -23.054 1.00 78.38 84 ARG A C 1
ATOM 630 O O . ARG A 1 84 ? 10.750 3.814 -22.877 1.00 78.38 84 ARG A O 1
ATOM 637 N N . ASP A 1 85 ? 9.237 2.330 -23.633 1.00 80.94 85 ASP A N 1
ATOM 638 C CA . ASP A 1 85 ? 8.303 3.316 -24.191 1.00 80.94 85 ASP A CA 1
ATOM 639 C C . ASP A 1 85 ? 7.484 4.051 -23.116 1.00 80.94 85 ASP A C 1
ATOM 641 O O . ASP A 1 85 ? 6.928 5.116 -23.375 1.00 80.94 85 ASP A O 1
ATOM 645 N N . CYS A 1 86 ? 7.428 3.498 -21.901 1.00 78.25 86 CYS A N 1
ATOM 646 C CA . CYS A 1 86 ? 6.706 4.051 -20.756 1.00 78.25 86 CYS A CA 1
ATOM 647 C C . CYS A 1 86 ? 7.619 4.818 -19.789 1.00 78.25 86 CYS A C 1
ATOM 649 O O . CYS A 1 86 ? 7.123 5.492 -18.887 1.00 78.25 86 CYS A O 1
ATOM 651 N N . ALA A 1 87 ? 8.940 4.684 -19.930 1.00 79.00 87 ALA A N 1
ATOM 652 C CA . ALA A 1 87 ? 9.901 5.365 -19.079 1.00 79.00 87 ALA A CA 1
ATOM 653 C C . ALA A 1 87 ? 9.974 6.860 -19.443 1.00 79.00 87 ALA A C 1
ATOM 655 O O . ALA A 1 87 ? 10.154 7.192 -20.621 1.00 79.00 87 ALA A O 1
ATOM 656 N N . PRO A 1 88 ? 9.871 7.779 -18.468 1.00 76.44 88 PRO A N 1
ATOM 657 C CA . PRO A 1 88 ? 10.036 9.199 -18.742 1.00 76.44 88 PRO A CA 1
ATOM 658 C C . PRO A 1 88 ? 11.455 9.482 -19.249 1.00 76.44 88 PRO A C 1
ATOM 660 O O . PRO A 1 88 ? 12.440 8.995 -18.693 1.00 76.44 88 PRO A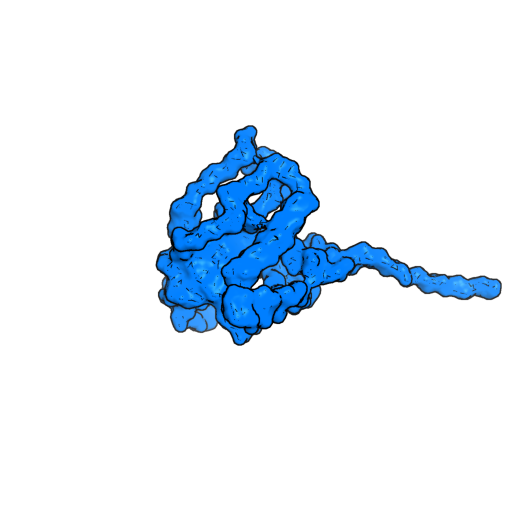 O 1
ATOM 663 N N . LYS A 1 89 ? 11.570 10.283 -20.316 1.00 76.62 89 LYS A N 1
ATOM 664 C CA . LYS A 1 89 ? 12.864 10.590 -20.961 1.00 76.62 89 LYS A CA 1
ATOM 665 C C . LYS A 1 89 ? 13.817 11.369 -20.052 1.00 76.62 89 LYS A C 1
ATOM 667 O O . LYS A 1 89 ? 15.027 11.276 -20.221 1.00 76.62 89 LYS A O 1
ATOM 672 N N . ASP A 1 90 ? 13.266 12.138 -19.123 1.00 76.75 90 ASP A N 1
ATOM 673 C CA . ASP A 1 90 ? 13.970 12.946 -18.127 1.00 76.75 90 ASP A CA 1
ATOM 674 C C . ASP A 1 90 ? 14.031 12.266 -16.745 1.00 76.75 90 ASP A C 1
ATOM 676 O O . ASP A 1 90 ? 14.532 12.857 -15.791 1.00 76.75 90 ASP A O 1
ATOM 680 N N . GLY A 1 91 ? 13.527 11.031 -16.621 1.00 70.06 91 GLY A N 1
ATOM 681 C CA . GLY A 1 91 ? 13.445 10.311 -15.349 1.00 70.06 91 GLY A CA 1
ATOM 682 C C . GLY A 1 91 ? 12.365 10.834 -14.393 1.00 70.06 91 GLY A C 1
ATOM 683 O O . GLY A 1 91 ? 12.233 10.298 -13.293 1.00 70.06 91 GLY A O 1
ATOM 684 N N . ASN A 1 92 ? 11.577 11.841 -14.789 1.00 79.75 92 ASN A N 1
ATOM 685 C CA . ASN A 1 92 ? 10.535 12.424 -13.953 1.00 79.75 92 ASN A CA 1
ATOM 686 C C . ASN A 1 92 ? 9.168 11.795 -14.253 1.00 79.75 92 ASN A C 1
ATOM 688 O O . ASN A 1 92 ? 8.609 11.951 -15.334 1.00 79.75 92 ASN A O 1
ATOM 692 N N . PHE A 1 93 ? 8.594 11.115 -13.263 1.00 81.75 93 PHE A N 1
ATOM 693 C CA . PHE A 1 93 ? 7.268 10.503 -13.390 1.00 81.75 93 PHE A CA 1
ATOM 694 C C . PHE A 1 93 ? 6.111 11.504 -13.250 1.00 81.75 93 PHE A C 1
ATOM 696 O O . PHE A 1 93 ? 4.985 11.168 -13.605 1.00 81.75 93 PHE A O 1
ATOM 703 N N . GLY A 1 94 ? 6.375 12.728 -12.772 1.00 75.81 94 GLY A N 1
ATOM 704 C CA . GLY A 1 94 ? 5.465 13.868 -12.915 1.00 75.81 94 GLY A CA 1
ATOM 705 C C . GLY A 1 94 ? 4.072 13.691 -12.303 1.00 75.81 94 GLY A C 1
ATOM 706 O O . GLY A 1 94 ? 3.109 14.229 -12.843 1.00 75.81 94 GLY A O 1
ATOM 707 N N . PHE A 1 95 ? 3.935 12.932 -11.211 1.00 88.62 95 PHE A N 1
ATOM 708 C CA . PHE A 1 95 ? 2.629 12.694 -10.591 1.00 88.62 95 PHE A CA 1
ATOM 709 C C . PHE A 1 95 ? 1.983 14.000 -10.111 1.00 88.62 95 PHE A C 1
ATOM 711 O O . PHE A 1 95 ? 2.536 14.703 -9.264 1.00 88.62 95 PHE A O 1
ATOM 718 N N . 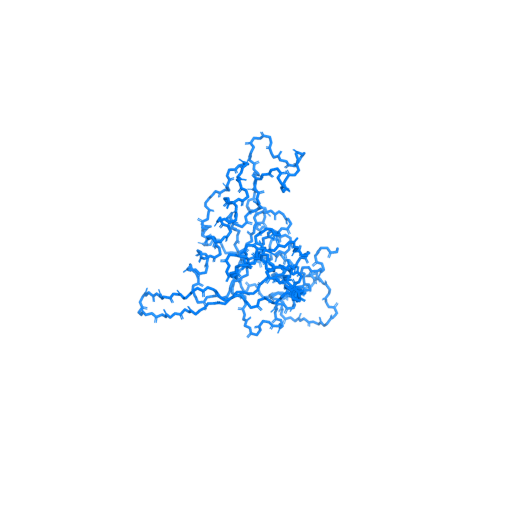ASN A 1 96 ? 0.771 14.285 -10.592 1.00 92.88 96 ASN A N 1
ATOM 719 C CA . ASN A 1 96 ? -0.076 15.317 -10.008 1.00 92.88 96 ASN A CA 1
ATOM 720 C C . ASN A 1 96 ? -0.838 14.726 -8.813 1.00 92.88 96 ASN A C 1
ATOM 722 O O . ASN A 1 96 ? -1.869 14.077 -8.971 1.00 92.88 96 ASN A O 1
ATOM 726 N N . ILE A 1 97 ? -0.312 14.937 -7.605 1.00 93.56 97 ILE A N 1
ATOM 727 C CA . ILE A 1 97 ? -0.866 14.357 -6.373 1.00 93.56 97 ILE A CA 1
ATOM 728 C C . ILE A 1 97 ? -2.311 14.784 -6.136 1.00 93.56 97 ILE A C 1
ATOM 730 O O . ILE A 1 97 ? -3.126 13.942 -5.781 1.00 93.56 97 ILE A O 1
ATOM 734 N N . SER A 1 98 ? -2.660 16.042 -6.408 1.00 94.62 98 SER A N 1
ATOM 735 C CA . SER A 1 98 ? -4.035 16.517 -6.236 1.00 94.62 98 SER A CA 1
ATOM 736 C C . SER A 1 98 ? -5.015 15.826 -7.189 1.00 94.62 98 SER A C 1
ATOM 738 O O . SER A 1 98 ? -6.131 15.509 -6.785 1.00 94.62 98 SER A O 1
ATOM 740 N N . GLU A 1 99 ? -4.604 15.540 -8.429 1.00 96.88 99 GLU A N 1
ATOM 741 C CA . GLU A 1 99 ? -5.425 14.754 -9.363 1.00 96.88 99 GLU A CA 1
ATOM 742 C C . GLU A 1 99 ? -5.580 13.302 -8.900 1.00 96.88 99 GLU A C 1
ATOM 744 O O . GLU A 1 99 ? -6.680 12.759 -8.961 1.00 96.88 99 GLU A O 1
ATOM 749 N N . LEU A 1 100 ? -4.510 12.680 -8.394 1.00 97.12 100 LEU A N 1
ATOM 750 C CA . LEU A 1 100 ? -4.562 11.308 -7.881 1.00 97.12 100 LEU A CA 1
ATOM 751 C C . LEU A 1 100 ? -5.424 11.199 -6.614 1.00 97.12 100 LEU A C 1
ATOM 753 O O . LEU A 1 100 ? -6.208 10.261 -6.487 1.00 97.12 100 LEU A O 1
ATOM 757 N N . GLU A 1 101 ? -5.315 12.157 -5.694 1.00 97.31 101 GLU A N 1
ATOM 758 C CA . GLU A 1 101 ? -6.148 12.227 -4.489 1.00 97.31 101 GLU A CA 1
ATOM 759 C C . GLU A 1 101 ? -7.629 12.409 -4.832 1.00 97.31 101 GLU A C 1
ATOM 761 O O . GLU A 1 101 ? -8.479 11.787 -4.198 1.00 97.31 101 GLU A O 1
ATOM 766 N N . ALA A 1 102 ? -7.950 13.187 -5.871 1.00 97.25 102 ALA A N 1
ATOM 767 C CA . ALA A 1 102 ? -9.326 13.380 -6.329 1.00 97.25 102 ALA A CA 1
ATOM 768 C C . ALA A 1 102 ? -9.981 12.096 -6.877 1.00 97.25 102 ALA A C 1
ATOM 770 O O . ALA A 1 102 ? -11.206 12.033 -6.985 1.00 97.25 102 ALA A O 1
ATOM 771 N N . MET A 1 103 ? -9.193 11.068 -7.215 1.00 97.25 103 MET A N 1
ATOM 772 C CA . MET A 1 103 ? -9.704 9.754 -7.630 1.00 97.25 103 MET A CA 1
ATOM 773 C C . MET A 1 103 ? -10.049 8.831 -6.452 1.00 97.25 103 MET A C 1
ATOM 775 O O . MET A 1 103 ? -10.680 7.786 -6.649 1.00 97.25 103 MET A O 1
ATOM 779 N N . LEU A 1 104 ? -9.603 9.169 -5.241 1.00 97.50 104 LEU A N 1
ATOM 780 C CA . LEU A 1 104 ? -9.922 8.418 -4.032 1.00 97.50 104 LEU A CA 1
ATOM 781 C C . LEU A 1 104 ? -11.316 8.812 -3.514 1.00 97.50 104 LEU A C 1
ATOM 783 O O . LEU A 1 104 ? -11.791 9.916 -3.788 1.00 97.50 104 LEU A O 1
ATOM 787 N N . PRO A 1 105 ? -11.992 7.941 -2.742 1.00 96.44 105 PRO A N 1
ATOM 788 C CA . PRO A 1 105 ? -13.325 8.241 -2.241 1.00 96.44 105 PRO A CA 1
ATOM 789 C C . PRO A 1 105 ? -13.350 9.523 -1.402 1.00 96.44 105 PRO A C 1
ATOM 791 O O . PRO A 1 105 ? -12.537 9.710 -0.490 1.00 96.44 105 PRO A O 1
ATOM 794 N N . ALA A 1 106 ? -14.292 10.415 -1.714 1.00 95.69 106 ALA A N 1
ATOM 795 C CA . ALA A 1 106 ? -14.366 11.741 -1.112 1.00 95.69 106 ALA A CA 1
ATOM 796 C C . ALA A 1 106 ? -14.427 11.675 0.427 1.00 95.69 106 ALA A C 1
ATOM 798 O O . ALA A 1 106 ? -15.144 10.860 1.006 1.00 95.69 106 ALA A O 1
ATOM 799 N N . GLY A 1 107 ? -13.662 12.543 1.094 1.00 96.31 107 GLY A N 1
ATOM 800 C CA . GLY A 1 107 ? -13.594 12.621 2.559 1.00 96.31 107 GLY A CA 1
ATOM 801 C C . GLY A 1 107 ? -12.663 11.603 3.234 1.00 96.31 107 GLY A C 1
ATOM 802 O O . GLY A 1 107 ? -12.438 11.710 4.442 1.00 96.31 107 GLY A O 1
ATOM 803 N N . THR A 1 108 ? -12.093 10.651 2.486 1.00 97.81 108 THR A N 1
ATOM 804 C CA . THR A 1 108 ? -11.161 9.651 3.044 1.00 97.81 108 THR A CA 1
ATOM 805 C C . THR A 1 108 ? -9.702 10.110 3.044 1.00 97.81 108 THR A C 1
ATOM 807 O O . THR A 1 108 ? -8.923 9.647 3.877 1.00 97.81 108 THR A O 1
ATOM 810 N N . VAL A 1 109 ? -9.325 11.033 2.153 1.00 97.88 109 VAL A N 1
ATOM 811 C CA . VAL A 1 109 ? -7.945 11.526 2.034 1.00 97.88 109 VAL A CA 1
ATOM 812 C C . VAL A 1 109 ? -7.519 12.265 3.307 1.00 97.88 109 VAL A C 1
ATOM 814 O O . VAL A 1 109 ? -8.233 13.131 3.816 1.00 97.88 109 VAL A O 1
ATOM 817 N N . ASP A 1 110 ? -6.347 11.912 3.833 1.00 96.62 110 ASP A N 1
ATOM 818 C CA . ASP A 1 110 ? -5.743 12.540 5.008 1.00 96.62 110 ASP A CA 1
ATOM 819 C C . ASP A 1 110 ? -4.614 13.487 4.601 1.00 96.62 110 ASP A C 1
ATOM 821 O O . ASP A 1 110 ? -3.455 13.095 4.466 1.00 96.62 110 ASP A O 1
ATOM 825 N N . HIS A 1 111 ? -4.974 14.760 4.435 1.00 93.00 111 HIS A N 1
ATOM 826 C CA . HIS A 1 111 ? -4.049 15.823 4.044 1.00 93.00 111 HIS A CA 1
ATOM 827 C C . HIS A 1 111 ? -3.086 16.256 5.166 1.00 93.00 111 HIS A C 1
ATOM 829 O O . HIS A 1 111 ? -2.176 17.047 4.918 1.00 93.00 111 HIS A O 1
ATOM 835 N N . ALA A 1 112 ? -3.269 15.783 6.406 1.00 92.81 112 ALA A N 1
ATOM 836 C CA . ALA A 1 112 ? -2.370 16.118 7.512 1.00 92.81 112 ALA A CA 1
ATOM 837 C C . ALA A 1 112 ? -1.113 15.232 7.528 1.00 92.81 112 ALA A C 1
ATOM 839 O O . ALA A 1 112 ? -0.101 15.580 8.149 1.00 92.81 112 ALA A O 1
ATOM 840 N N . VAL A 1 113 ? -1.159 14.082 6.853 1.00 91.06 113 VAL A N 1
ATOM 841 C CA . VAL A 1 113 ? -0.068 13.111 6.835 1.00 91.06 113 VAL A CA 1
ATOM 842 C C . VAL A 1 113 ? 0.965 13.487 5.784 1.00 91.06 113 VAL A C 1
ATOM 844 O O . VAL A 1 113 ? 0.688 13.551 4.593 1.00 91.06 113 VAL A O 1
ATOM 847 N N . LYS A 1 114 ? 2.211 13.663 6.229 1.00 90.75 114 LYS A N 1
ATOM 848 C CA . LYS A 1 114 ? 3.364 13.736 5.326 1.00 90.75 114 LYS A CA 1
ATOM 849 C C . LYS A 1 114 ? 3.817 12.325 4.932 1.00 90.75 114 LYS A C 1
ATOM 851 O O . LYS A 1 114 ? 3.915 11.490 5.843 1.00 90.75 114 LYS A O 1
ATOM 856 N N . PRO A 1 115 ? 4.143 12.065 3.654 1.00 91.50 115 PRO A N 1
ATOM 857 C CA . PRO A 1 115 ? 4.794 10.826 3.236 1.00 91.50 115 PRO A CA 1
ATOM 858 C C . PRO A 1 115 ? 6.079 10.567 4.030 1.00 91.50 115 PRO A C 1
ATOM 860 O O . PRO A 1 115 ? 6.757 11.508 4.453 1.00 91.50 115 PRO A O 1
ATOM 863 N N . VAL A 1 116 ? 6.413 9.298 4.249 1.00 95.62 116 VAL A N 1
ATOM 864 C CA . VAL A 1 116 ? 7.711 8.891 4.806 1.00 95.62 116 VAL A CA 1
ATOM 865 C C . VAL A 1 116 ? 8.815 9.170 3.788 1.00 95.62 116 VAL A C 1
ATOM 867 O O . VAL A 1 116 ? 9.845 9.731 4.158 1.00 95.62 116 VAL A O 1
ATOM 870 N N . TYR A 1 117 ? 8.591 8.842 2.511 1.00 93.69 117 TYR A N 1
ATOM 871 C CA . TYR A 1 117 ? 9.482 9.235 1.419 1.00 93.69 117 TYR A CA 1
ATOM 872 C C . TYR A 1 117 ? 8.980 10.530 0.787 1.00 93.69 117 TYR A C 1
ATOM 874 O O . TYR A 1 117 ? 7.897 10.578 0.210 1.00 93.69 117 TYR A O 1
ATOM 882 N N . THR A 1 118 ? 9.785 11.587 0.870 1.00 90.06 118 THR A N 1
ATOM 883 C CA . THR A 1 118 ? 9.439 12.906 0.315 1.00 90.06 118 THR A CA 1
ATOM 884 C C . THR A 1 118 ? 9.665 13.011 -1.191 1.00 90.06 118 THR A C 1
ATOM 886 O O . THR A 1 118 ? 9.185 13.953 -1.814 1.00 90.06 118 THR A O 1
ATOM 889 N N . GLU A 1 119 ? 10.377 12.051 -1.778 1.00 91.38 119 GLU A N 1
ATOM 890 C CA . GLU A 1 119 ? 10.677 11.975 -3.205 1.00 91.38 119 GLU A CA 1
ATOM 891 C C . GLU A 1 119 ? 10.563 10.534 -3.717 1.00 91.38 119 GLU A C 1
ATOM 893 O O . GLU A 1 119 ? 10.625 9.573 -2.946 1.00 91.38 119 GLU A O 1
ATOM 898 N N . LEU A 1 120 ? 10.380 10.391 -5.030 1.00 92.50 120 LEU A N 1
ATOM 899 C CA . LEU A 1 120 ? 10.494 9.099 -5.701 1.00 92.50 120 LEU A CA 1
ATOM 900 C C . LEU A 1 120 ? 11.960 8.637 -5.703 1.00 92.50 120 LEU A C 1
ATOM 902 O O . LEU A 1 120 ? 12.863 9.477 -5.731 1.00 92.50 120 LEU A O 1
ATOM 906 N N . PRO A 1 121 ? 12.224 7.319 -5.729 1.00 91.81 121 PRO A N 1
ATOM 907 C CA . PRO A 1 121 ? 13.569 6.829 -5.987 1.00 91.81 121 PRO A CA 1
ATOM 908 C C . PRO A 1 121 ? 14.051 7.293 -7.367 1.00 91.81 121 PRO A C 1
ATOM 910 O O . PRO A 1 121 ? 13.269 7.623 -8.258 1.00 91.81 121 PRO A O 1
ATOM 913 N N . GLN A 1 122 ? 15.366 7.323 -7.553 1.00 89.94 122 GLN A N 1
ATOM 914 C CA . GLN A 1 122 ? 15.940 7.680 -8.846 1.00 89.94 122 GLN A CA 1
ATOM 915 C C . GLN A 1 122 ? 15.657 6.592 -9.888 1.00 89.94 122 GLN A C 1
ATOM 917 O O . GLN A 1 122 ? 15.639 5.401 -9.569 1.00 89.94 122 GLN A O 1
ATOM 922 N N . TRP A 1 123 ? 15.464 7.013 -11.139 1.00 90.69 123 TRP A N 1
ATOM 923 C CA . TRP A 1 123 ? 15.370 6.102 -12.277 1.00 90.69 123 TRP A CA 1
ATOM 924 C C . TRP A 1 123 ? 16.629 5.222 -12.386 1.00 90.69 123 TRP A C 1
ATOM 926 O O . TRP A 1 123 ? 17.738 5.670 -12.107 1.00 90.69 123 TRP A O 1
ATOM 936 N N . GLU A 1 124 ? 16.435 3.973 -12.803 1.00 90.75 124 GLU A N 1
ATOM 937 C CA . GLU A 1 124 ? 17.414 2.879 -12.754 1.00 90.75 124 GLU A CA 1
ATOM 938 C C . GLU A 1 124 ? 17.842 2.466 -11.336 1.00 90.75 124 GLU A C 1
ATOM 940 O O . GLU A 1 124 ? 18.954 1.971 -11.133 1.00 90.75 124 GLU A O 1
ATOM 945 N N . GLU A 1 125 ? 16.956 2.587 -10.339 1.00 93.56 125 GLU A N 1
ATOM 946 C CA . GLU A 1 125 ? 17.213 1.941 -9.050 1.00 93.56 125 GLU A CA 1
ATOM 947 C C . GLU A 1 125 ? 17.397 0.425 -9.235 1.00 93.56 125 GLU A C 1
ATOM 949 O O . GLU A 1 125 ? 16.688 -0.237 -10.000 1.00 93.56 125 GLU A O 1
ATOM 954 N N . THR A 1 126 ? 18.357 -0.162 -8.523 1.00 95.94 126 THR A N 1
ATOM 955 C CA . THR A 1 126 ? 18.568 -1.610 -8.606 1.00 95.94 126 THR A CA 1
ATOM 956 C C . THR A 1 126 ? 17.410 -2.356 -7.942 1.00 95.94 126 THR A C 1
ATOM 958 O O . THR A 1 126 ? 16.823 -1.868 -6.976 1.00 95.94 126 THR A O 1
ATOM 961 N N . VAL A 1 127 ? 17.127 -3.582 -8.396 1.00 95.56 127 VAL A N 1
ATOM 962 C CA . VAL A 1 127 ? 16.110 -4.459 -7.779 1.00 95.56 127 VAL A CA 1
ATOM 963 C C . VAL A 1 127 ? 16.340 -4.596 -6.270 1.00 95.56 127 VAL A C 1
ATOM 965 O O . VAL A 1 127 ? 15.412 -4.478 -5.478 1.00 95.56 127 VAL A O 1
ATOM 968 N N . MET A 1 128 ? 17.596 -4.764 -5.849 1.00 96.50 128 MET A N 1
ATOM 969 C CA . MET A 1 128 ? 17.952 -4.847 -4.431 1.00 96.50 128 MET A CA 1
ATOM 970 C C . MET A 1 128 ? 17.603 -3.563 -3.666 1.00 96.50 128 MET A C 1
ATOM 972 O O . MET A 1 128 ? 17.040 -3.647 -2.579 1.00 96.50 128 MET A O 1
ATOM 976 N N . ARG A 1 129 ? 17.882 -2.379 -4.232 1.00 97.00 129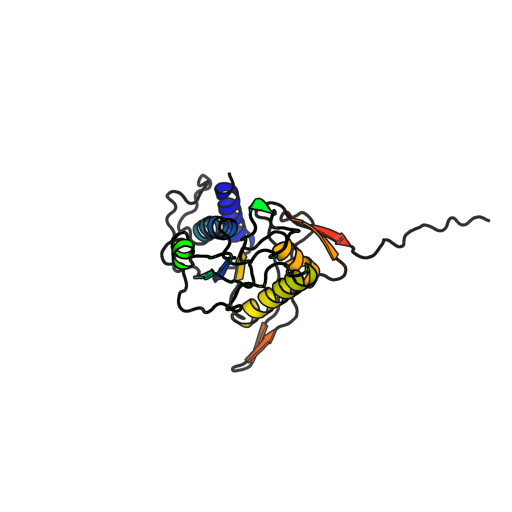 ARG A N 1
ATOM 977 C CA . ARG A 1 129 ? 17.526 -1.099 -3.598 1.00 97.00 129 ARG A CA 1
ATOM 978 C C . ARG A 1 129 ? 16.016 -0.922 -3.481 1.00 97.00 129 ARG A C 1
ATOM 980 O O . ARG A 1 129 ? 15.558 -0.487 -2.427 1.00 97.00 129 ARG A O 1
ATOM 987 N N . ALA A 1 130 ? 15.256 -1.309 -4.504 1.00 97.62 130 ALA A N 1
ATOM 988 C CA . ALA A 1 130 ? 13.798 -1.270 -4.450 1.00 97.62 130 ALA A CA 1
ATOM 989 C C . ALA A 1 130 ? 13.243 -2.220 -3.373 1.00 97.62 130 ALA A C 1
ATOM 991 O O . ALA A 1 130 ? 12.390 -1.826 -2.579 1.00 97.62 130 ALA A O 1
ATOM 992 N N . ARG A 1 131 ? 13.783 -3.445 -3.270 1.00 97.56 131 ARG A N 1
ATOM 993 C CA . ARG A 1 131 ? 13.415 -4.407 -2.216 1.00 97.56 131 ARG A CA 1
ATOM 994 C C . ARG A 1 131 ? 13.701 -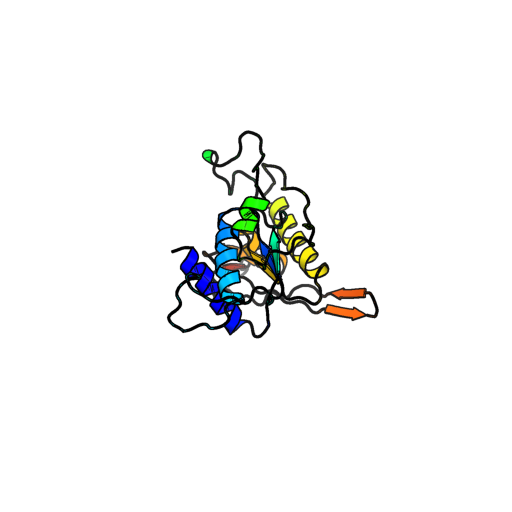3.873 -0.815 1.00 97.56 131 ARG A C 1
ATOM 996 O O . ARG A 1 131 ? 12.826 -3.922 0.045 1.00 97.56 131 ARG A O 1
ATOM 1003 N N . THR A 1 132 ? 14.887 -3.305 -0.599 1.00 98.06 132 THR A N 1
ATOM 1004 C CA . THR A 1 132 ? 15.242 -2.668 0.676 1.00 98.06 132 THR A CA 1
ATOM 1005 C C . THR A 1 132 ? 14.307 -1.503 1.002 1.00 98.06 132 THR A C 1
ATOM 1007 O O . THR A 1 132 ? 13.855 -1.389 2.138 1.00 98.06 132 THR A O 1
ATOM 1010 N N . ARG A 1 133 ? 13.959 -0.671 0.013 1.00 98.12 133 ARG A N 1
ATOM 1011 C CA . ARG A 1 133 ? 12.987 0.420 0.179 1.00 98.12 133 ARG A CA 1
ATOM 1012 C C . ARG A 1 133 ? 11.610 -0.104 0.591 1.00 98.12 133 ARG A C 1
ATOM 1014 O O . ARG A 1 133 ? 11.023 0.453 1.513 1.00 98.12 133 ARG A O 1
ATOM 1021 N N . TYR A 1 134 ? 11.114 -1.174 -0.033 1.00 98.56 134 TYR A N 1
ATOM 1022 C CA . TYR A 1 134 ? 9.840 -1.792 0.348 1.00 98.56 134 TYR A CA 1
ATOM 1023 C C . TYR A 1 134 ? 9.854 -2.345 1.780 1.00 98.56 134 TYR A C 1
ATOM 1025 O O . TYR A 1 134 ? 8.919 -2.100 2.538 1.00 98.56 134 TYR A O 1
ATOM 1033 N N . GLU A 1 135 ? 10.917 -3.038 2.191 1.00 98.31 135 GLU A N 1
ATOM 1034 C CA . GLU A 1 135 ? 11.049 -3.507 3.577 1.00 98.31 135 GLU A CA 1
ATOM 1035 C C . GLU A 1 135 ? 11.044 -2.329 4.567 1.00 98.31 135 GLU A C 1
ATOM 1037 O O . GLU A 1 135 ? 10.322 -2.345 5.570 1.00 98.31 135 GLU A O 1
ATOM 1042 N N . GLN A 1 136 ? 11.817 -1.282 4.264 1.00 98.25 136 GLN A N 1
ATOM 1043 C CA . GLN A 1 136 ? 11.936 -0.089 5.100 1.00 98.25 136 GLN A CA 1
ATOM 1044 C C . GLN A 1 136 ? 10.611 0.656 5.235 1.00 98.25 136 GLN A C 1
ATOM 1046 O O . GLN A 1 136 ? 10.242 1.021 6.350 1.00 98.25 136 GLN A O 1
ATOM 1051 N N . ILE A 1 137 ? 9.874 0.867 4.139 1.00 98.50 137 ILE A N 1
ATOM 1052 C CA . ILE A 1 137 ? 8.605 1.601 4.198 1.00 98.50 137 ILE A CA 1
ATOM 1053 C C . ILE A 1 137 ? 7.527 0.825 4.961 1.00 98.50 137 ILE A C 1
ATOM 1055 O O . ILE A 1 137 ? 6.770 1.436 5.714 1.00 98.50 137 ILE A O 1
ATOM 1059 N N . ILE A 1 138 ? 7.490 -0.509 4.845 1.00 98.56 138 ILE A N 1
ATOM 1060 C CA . ILE A 1 138 ? 6.570 -1.354 5.625 1.00 98.56 138 ILE A CA 1
ATOM 1061 C C . ILE A 1 138 ? 6.826 -1.161 7.127 1.00 98.56 138 ILE A C 1
ATOM 1063 O O . ILE A 1 138 ? 5.889 -0.893 7.883 1.00 98.56 138 ILE A O 1
ATOM 1067 N N . LYS A 1 139 ? 8.095 -1.236 7.554 1.00 98.12 139 LYS A N 1
ATOM 1068 C CA . LYS A 1 139 ? 8.492 -1.018 8.957 1.00 98.12 139 LYS A CA 1
ATOM 1069 C C . LYS A 1 139 ? 8.188 0.412 9.412 1.00 98.12 139 LYS A C 1
ATOM 1071 O O . LYS A 1 139 ? 7.515 0.599 10.422 1.00 98.12 139 LYS A O 1
ATOM 1076 N N . ALA A 1 140 ? 8.601 1.411 8.633 1.00 98.00 140 ALA A N 1
ATOM 1077 C CA . ALA A 1 140 ? 8.457 2.822 8.983 1.00 98.00 140 ALA A CA 1
ATOM 1078 C C . ALA A 1 140 ? 6.992 3.259 9.127 1.00 98.00 140 ALA A C 1
ATOM 1080 O O . ALA A 1 140 ? 6.661 3.986 10.063 1.00 98.00 140 ALA A O 1
ATOM 1081 N N . LEU A 1 141 ? 6.098 2.812 8.238 1.00 98.25 141 LEU A N 1
ATOM 1082 C CA . LEU A 1 141 ? 4.670 3.113 8.358 1.00 98.25 141 LEU A CA 1
ATOM 1083 C C . LEU A 1 141 ? 4.063 2.441 9.588 1.00 98.25 141 LEU A C 1
ATOM 1085 O O . LEU A 1 141 ? 3.337 3.091 10.337 1.00 98.25 141 LEU A O 1
ATOM 1089 N N . ALA A 1 142 ? 4.396 1.177 9.844 1.00 97.62 142 ALA A N 1
ATOM 1090 C CA . ALA A 1 142 ? 3.912 0.496 11.036 1.00 97.62 142 ALA A CA 1
ATOM 1091 C C . ALA A 1 142 ? 4.419 1.164 12.326 1.00 97.62 142 ALA A C 1
ATOM 1093 O O . ALA A 1 142 ? 3.682 1.227 13.309 1.00 97.62 142 ALA A O 1
ATOM 1094 N N . ASP A 1 143 ? 5.660 1.660 12.348 1.00 96.50 143 ASP A N 1
ATOM 1095 C CA . ASP A 1 143 ? 6.240 2.373 13.498 1.00 96.50 143 ASP A CA 1
ATOM 1096 C C . ASP A 1 143 ? 5.623 3.754 13.698 1.00 96.50 143 ASP A C 1
ATOM 1098 O O . ASP A 1 143 ? 5.467 4.209 14.830 1.00 96.50 143 ASP A O 1
ATOM 1102 N N . LYS A 1 144 ? 5.236 4.414 12.605 1.00 96.38 144 LYS A N 1
ATOM 1103 C CA . LYS A 1 144 ? 4.543 5.703 12.640 1.00 96.38 144 LYS A CA 1
ATOM 1104 C C . LYS A 1 144 ? 3.111 5.580 13.167 1.00 96.38 144 LYS A C 1
ATOM 1106 O O . LYS A 1 144 ? 2.617 6.526 13.776 1.00 96.38 144 LYS A O 1
ATOM 1111 N N . TYR A 1 145 ? 2.472 4.425 12.972 1.00 96.19 145 TYR A N 1
ATOM 1112 C CA . TYR A 1 145 ? 1.101 4.147 13.412 1.00 96.19 145 TYR A CA 1
ATOM 1113 C C . TYR A 1 145 ? 1.017 2.826 14.200 1.00 96.19 145 TYR A C 1
ATOM 1115 O O . TYR A 1 145 ? 0.359 1.879 13.769 1.00 96.19 145 TYR A O 1
ATOM 1123 N N . PRO A 1 146 ? 1.661 2.738 15.377 1.00 96.00 146 PRO A N 1
ATOM 1124 C CA . PRO A 1 146 ? 1.864 1.471 16.085 1.00 96.00 146 PRO A CA 1
ATOM 1125 C C . PRO A 1 146 ? 0.580 0.871 16.677 1.00 96.00 146 PRO A C 1
ATOM 1127 O O . PRO A 1 146 ? 0.564 -0.304 17.035 1.00 96.00 146 PRO A O 1
ATOM 1130 N N . SER A 1 147 ? -0.492 1.661 16.777 1.00 95.12 147 SER A N 1
ATOM 1131 C CA . SER A 1 147 ? -1.802 1.239 17.290 1.00 95.12 147 SER A CA 1
ATOM 1132 C C . SER A 1 147 ? -2.862 1.096 16.188 1.00 95.12 147 SER A C 1
ATOM 1134 O O . SER A 1 147 ? -4.035 0.908 16.498 1.00 95.12 147 SER A O 1
ATOM 1136 N N . GLU A 1 148 ? -2.477 1.204 14.913 1.00 96.94 148 GLU A N 1
ATOM 1137 C CA . GLU A 1 148 ? -3.389 1.120 13.772 1.00 96.94 148 GLU A CA 1
ATOM 1138 C C . GLU A 1 148 ? -3.078 -0.098 12.895 1.00 96.94 148 GLU A C 1
ATOM 1140 O O . GLU A 1 148 ? -1.925 -0.421 12.617 1.00 96.94 148 GLU A O 1
ATOM 1145 N N . ASN A 1 149 ? -4.128 -0.736 12.382 1.00 98.06 149 ASN A N 1
ATOM 1146 C CA . ASN A 1 149 ? -4.005 -1.703 11.292 1.00 98.06 149 ASN A CA 1
ATOM 1147 C C . ASN A 1 149 ? -3.963 -0.966 9.950 1.00 98.06 149 ASN A C 1
ATOM 1149 O O . ASN A 1 149 ? -4.892 -0.218 9.621 1.00 98.06 149 ASN A O 1
ATOM 1153 N N . LEU A 1 150 ? -2.906 -1.212 9.181 1.00 98.56 150 LEU A N 1
ATOM 1154 C CA . LEU A 1 150 ? -2.624 -0.537 7.919 1.00 98.56 150 LEU A CA 1
ATOM 1155 C C . LEU A 1 150 ? -2.878 -1.468 6.731 1.00 98.56 150 LEU A C 1
ATOM 1157 O O . LEU A 1 150 ? -2.574 -2.657 6.791 1.00 98.56 150 LEU A O 1
ATOM 1161 N N . LEU A 1 151 ? -3.362 -0.907 5.626 1.00 98.69 151 LEU A N 1
ATOM 1162 C CA . LEU A 1 151 ? -3.364 -1.551 4.315 1.00 98.69 151 LEU A CA 1
ATOM 1163 C C . LEU A 1 151 ? -2.426 -0.790 3.377 1.00 98.69 151 LEU A C 1
ATOM 1165 O O . LEU A 1 151 ? -2.558 0.420 3.209 1.00 98.69 151 LEU A O 1
ATOM 1169 N N . LEU A 1 152 ? -1.493 -1.498 2.744 1.00 98.75 152 LEU A N 1
ATOM 1170 C CA . LEU A 1 152 ? -0.547 -0.914 1.794 1.00 98.75 152 LEU A CA 1
ATOM 1171 C C . LEU A 1 152 ? -0.889 -1.391 0.379 1.00 98.75 152 LEU A C 1
ATOM 1173 O O . LEU A 1 152 ? -0.786 -2.578 0.080 1.00 98.75 152 LEU A O 1
ATOM 1177 N N . VAL A 1 153 ? -1.292 -0.474 -0.499 1.00 98.75 153 VAL A N 1
ATOM 1178 C CA . VAL A 1 153 ? -1.629 -0.770 -1.899 1.00 98.75 153 VAL A CA 1
ATOM 1179 C C . VAL A 1 153 ? -0.437 -0.415 -2.788 1.00 98.75 153 VAL A C 1
ATOM 1181 O O . VAL A 1 153 ? -0.115 0.758 -2.990 1.00 98.75 153 VAL A O 1
ATOM 1184 N N . THR A 1 154 ? 0.225 -1.445 -3.312 1.00 98.50 154 THR A N 1
ATOM 1185 C CA . THR A 1 154 ? 1.503 -1.344 -4.035 1.00 98.50 154 THR A CA 1
ATOM 1186 C C . THR A 1 154 ? 1.543 -2.291 -5.248 1.00 98.50 154 THR A C 1
ATOM 1188 O O . THR A 1 154 ? 0.497 -2.707 -5.749 1.00 98.50 154 THR A O 1
ATOM 1191 N N . HIS A 1 155 ? 2.739 -2.585 -5.753 1.00 97.44 155 HIS A N 1
ATOM 1192 C CA . HIS A 1 155 ? 3.026 -3.405 -6.932 1.00 97.44 155 HIS A CA 1
ATOM 1193 C C . HIS A 1 155 ? 3.411 -4.838 -6.561 1.00 97.44 155 HIS A C 1
ATOM 1195 O O . HIS A 1 155 ? 3.652 -5.137 -5.392 1.00 97.44 155 HIS A O 1
ATOM 1201 N N . GLY A 1 156 ? 3.506 -5.714 -7.566 1.00 96.31 156 GLY A N 1
ATOM 1202 C CA . GLY A 1 156 ? 3.825 -7.133 -7.371 1.00 96.31 156 GLY A CA 1
ATOM 1203 C C . GLY A 1 156 ? 5.108 -7.353 -6.567 1.00 96.31 156 GLY A C 1
ATOM 1204 O O . GLY A 1 156 ? 5.094 -8.105 -5.598 1.00 96.31 156 GLY A O 1
ATOM 1205 N N . GLU A 1 157 ? 6.183 -6.625 -6.887 1.00 96.81 157 GLU A N 1
ATOM 1206 C CA . GLU A 1 157 ? 7.443 -6.729 -6.141 1.00 96.81 157 GLU A CA 1
ATOM 1207 C C . GLU A 1 157 ? 7.282 -6.300 -4.675 1.00 96.81 157 GLU A C 1
ATOM 1209 O O . GLU A 1 157 ? 7.758 -6.985 -3.775 1.00 96.81 157 GLU A O 1
ATOM 1214 N N . GLY A 1 158 ? 6.561 -5.205 -4.408 1.00 97.62 158 GLY A N 1
ATOM 1215 C CA . GLY A 1 158 ? 6.319 -4.735 -3.041 1.00 97.62 158 GLY A CA 1
ATOM 1216 C C . GLY A 1 158 ? 5.501 -5.723 -2.207 1.00 97.62 158 GLY A C 1
ATOM 1217 O O . GLY A 1 158 ? 5.808 -5.954 -1.036 1.00 97.62 158 GLY A O 1
ATOM 1218 N N . VAL A 1 159 ? 4.499 -6.360 -2.820 1.00 97.75 159 VAL A N 1
ATOM 1219 C CA . VAL A 1 159 ? 3.747 -7.458 -2.195 1.00 97.75 159 VAL A CA 1
ATOM 1220 C C . VAL A 1 159 ? 4.661 -8.664 -1.956 1.00 97.75 159 VAL A C 1
ATOM 1222 O O . VAL A 1 159 ? 4.636 -9.230 -0.867 1.00 97.75 159 VAL A O 1
ATOM 1225 N N . GLY A 1 160 ? 5.530 -9.020 -2.904 1.00 97.00 160 GLY A N 1
ATOM 1226 C CA . GLY A 1 160 ? 6.511 -10.092 -2.721 1.00 97.00 160 GLY A CA 1
ATOM 1227 C C . GLY A 1 160 ? 7.469 -9.831 -1.553 1.00 97.00 160 GLY A C 1
ATOM 1228 O O . GLY A 1 160 ? 7.646 -10.696 -0.694 1.00 97.00 160 GLY A O 1
ATOM 1229 N N . VAL A 1 161 ? 8.001 -8.610 -1.450 1.00 97.69 161 VAL A N 1
ATOM 1230 C CA . VAL A 1 161 ? 8.898 -8.193 -0.358 1.00 97.69 161 VAL A CA 1
ATOM 1231 C C . VAL A 1 161 ? 8.232 -8.307 1.007 1.00 97.69 161 VAL A C 1
ATOM 1233 O O . VAL A 1 161 ? 8.875 -8.737 1.963 1.00 97.69 161 VAL A O 1
ATOM 1236 N N . SER A 1 162 ? 6.941 -7.987 1.111 1.00 97.50 162 SER A N 1
ATOM 1237 C CA . SER A 1 162 ? 6.207 -8.132 2.374 1.00 97.50 162 SER A CA 1
ATOM 1238 C C . SER A 1 162 ? 6.172 -9.579 2.898 1.00 97.50 162 SER A C 1
ATOM 1240 O O . SER A 1 162 ? 5.970 -9.798 4.088 1.00 97.50 162 SER A O 1
ATOM 1242 N N . VAL A 1 163 ? 6.411 -10.570 2.035 1.00 96.94 163 VAL A N 1
ATOM 1243 C CA . VAL A 1 163 ? 6.607 -11.965 2.438 1.00 96.94 163 VAL A CA 1
ATOM 1244 C C . VAL A 1 163 ? 8.096 -12.260 2.595 1.00 96.94 163 VAL A C 1
ATOM 1246 O O . VAL A 1 163 ? 8.526 -12.631 3.682 1.00 96.94 163 VAL A O 1
ATOM 1249 N N . SER A 1 164 ? 8.908 -12.061 1.554 1.00 96.19 164 SER A N 1
ATOM 1250 C CA . SER A 1 164 ? 10.304 -12.526 1.539 1.00 96.19 164 SER A CA 1
ATOM 1251 C C . SER A 1 164 ? 11.228 -11.803 2.525 1.00 96.19 164 SER A C 1
ATOM 1253 O O . SER A 1 164 ? 12.237 -12.370 2.929 1.00 96.19 164 SER A O 1
ATOM 1255 N N . ALA A 1 165 ? 10.923 -10.560 2.911 1.00 95.94 165 ALA A N 1
ATOM 1256 C CA . ALA A 1 165 ? 11.725 -9.829 3.898 1.00 95.94 165 ALA A CA 1
ATOM 1257 C C . ALA A 1 165 ? 11.399 -10.222 5.349 1.00 95.94 165 ALA A C 1
ATOM 1259 O O . ALA A 1 165 ? 12.207 -9.991 6.246 1.00 95.94 165 ALA A O 1
ATOM 1260 N N . PHE A 1 166 ? 10.228 -10.822 5.587 1.00 95.81 166 PHE A N 1
ATOM 1261 C CA . PHE A 1 166 ? 9.717 -11.115 6.931 1.00 95.81 166 PHE A CA 1
ATOM 1262 C C . PHE A 1 166 ? 9.491 -12.612 7.184 1.00 95.81 166 PHE A C 1
ATOM 1264 O O . PHE A 1 166 ? 9.260 -13.022 8.320 1.00 95.81 166 PHE A O 1
ATOM 1271 N N . LEU A 1 167 ? 9.608 -13.445 6.149 1.00 93.69 167 LEU A N 1
ATOM 1272 C CA . LEU A 1 167 ? 9.623 -14.899 6.231 1.00 93.69 167 LEU A CA 1
ATOM 1273 C C . LEU A 1 167 ? 10.967 -15.413 5.708 1.00 93.69 167 LEU A C 1
ATOM 1275 O O . LEU A 1 167 ? 11.303 -15.236 4.538 1.00 93.69 167 LEU A O 1
ATOM 1279 N N . LYS A 1 168 ? 11.749 -16.028 6.600 1.00 90.94 168 LYS A N 1
ATOM 1280 C CA . LYS A 1 168 ? 13.122 -16.458 6.307 1.00 90.94 168 LYS A CA 1
ATOM 1281 C C . LYS A 1 168 ? 13.172 -17.505 5.203 1.00 90.94 168 LYS A C 1
ATOM 1283 O O . LYS A 1 168 ? 12.315 -18.380 5.141 1.00 90.94 168 LYS A O 1
ATOM 1288 N N . ASP A 1 169 ? 14.240 -17.443 4.412 1.00 91.50 169 ASP A N 1
ATOM 1289 C CA . ASP A 1 169 ? 14.614 -18.471 3.440 1.00 91.50 169 ASP A CA 1
ATOM 1290 C C . ASP A 1 169 ? 13.540 -18.745 2.378 1.00 91.50 169 ASP A C 1
ATOM 1292 O O . ASP A 1 169 ? 13.393 -19.875 1.910 1.00 91.50 169 ASP A O 1
ATOM 1296 N N . ILE A 1 170 ? 12.796 -17.708 1.984 1.00 92.88 170 ILE A N 1
ATOM 1297 C CA . ILE A 1 170 ? 11.739 -17.776 0.976 1.00 92.88 170 ILE A CA 1
ATOM 1298 C C . ILE A 1 170 ? 12.058 -16.884 -0.228 1.00 92.88 170 ILE A C 1
ATOM 1300 O O . ILE A 1 170 ? 12.527 -15.755 -0.083 1.00 92.88 170 ILE A O 1
ATOM 1304 N N . SER A 1 171 ? 11.728 -17.380 -1.422 1.00 91.69 171 SER A N 1
ATOM 1305 C CA . SER A 1 171 ? 11.679 -16.606 -2.662 1.00 91.69 171 SER A CA 1
ATOM 1306 C C . SER A 1 171 ? 10.249 -16.567 -3.202 1.00 91.69 171 SER A C 1
ATOM 1308 O O . SER A 1 171 ? 9.643 -17.614 -3.438 1.00 91.69 171 SER A O 1
ATOM 1310 N N . VAL A 1 172 ? 9.706 -15.365 -3.402 1.00 94.12 172 VAL A N 1
ATOM 1311 C CA . VAL A 1 172 ? 8.410 -15.157 -4.065 1.00 94.12 172 VAL A CA 1
ATOM 1312 C C . VAL A 1 172 ? 8.641 -15.122 -5.572 1.00 94.12 172 VAL A C 1
ATOM 1314 O O . VAL A 1 172 ? 9.499 -14.376 -6.041 1.00 94.12 172 VAL A O 1
ATOM 1317 N N . TYR A 1 173 ? 7.883 -15.916 -6.325 1.00 92.12 173 TYR A N 1
ATOM 1318 C CA . TYR A 1 173 ? 8.008 -15.986 -7.786 1.00 92.12 173 TYR A CA 1
ATOM 1319 C C . TYR A 1 173 ? 6.730 -15.582 -8.526 1.00 92.12 173 TYR A C 1
ATOM 1321 O O . TYR A 1 173 ? 6.777 -15.364 -9.734 1.00 92.12 173 TYR A O 1
ATOM 1329 N N . GLU A 1 174 ? 5.598 -15.459 -7.828 1.00 93.38 174 GLU A N 1
ATOM 1330 C CA . GLU A 1 174 ? 4.339 -15.031 -8.430 1.00 93.38 174 GLU A CA 1
ATOM 1331 C C . GLU A 1 174 ? 3.486 -14.247 -7.432 1.00 93.38 174 GLU A C 1
ATOM 1333 O O . GLU A 1 174 ? 3.344 -14.625 -6.265 1.00 93.38 174 GLU A O 1
ATOM 1338 N N . VAL A 1 175 ? 2.902 -13.157 -7.926 1.00 95.06 175 VAL A N 1
ATOM 1339 C CA . VAL A 1 175 ? 1.905 -12.351 -7.226 1.00 95.06 175 VAL A CA 1
ATOM 1340 C C . VAL A 1 175 ? 0.774 -12.073 -8.208 1.00 95.06 175 VAL A C 1
ATOM 1342 O O . VAL A 1 175 ? 0.952 -11.357 -9.196 1.00 95.06 175 VAL A O 1
ATOM 1345 N N . GLU A 1 176 ? -0.391 -12.652 -7.947 1.00 94.69 176 GLU A N 1
ATOM 1346 C CA . GLU A 1 176 ? -1.576 -12.453 -8.768 1.00 94.69 176 GLU A CA 1
ATOM 1347 C C . GLU A 1 176 ? -2.153 -11.036 -8.633 1.00 94.69 176 GLU A C 1
ATOM 1349 O O . GLU A 1 176 ? -1.908 -10.288 -7.685 1.00 94.69 176 GLU A O 1
ATOM 1354 N N . PHE A 1 177 ? -3.024 -10.676 -9.574 1.00 91.12 177 PHE A N 1
ATOM 1355 C CA . PHE A 1 177 ? -3.759 -9.420 -9.514 1.00 91.12 177 PHE A CA 1
ATOM 1356 C C . PHE A 1 177 ? -4.615 -9.314 -8.230 1.00 91.12 177 PHE A C 1
ATOM 1358 O O . PHE A 1 177 ? -5.372 -10.223 -7.895 1.00 91.12 177 PHE A O 1
ATOM 1365 N N . CYS A 1 178 ? -4.520 -8.200 -7.499 1.00 94.38 178 CYS A N 1
ATOM 1366 C CA . CYS A 1 178 ? -5.156 -8.014 -6.181 1.00 94.38 178 CYS A CA 1
ATOM 1367 C C . CYS A 1 178 ? -4.834 -9.109 -5.141 1.00 94.38 178 CYS A C 1
ATOM 1369 O O . CYS A 1 178 ? -5.622 -9.313 -4.211 1.00 94.38 178 CYS A O 1
ATOM 1371 N N . ALA A 1 179 ? -3.701 -9.803 -5.288 1.00 95.75 179 ALA A N 1
ATOM 1372 C CA . ALA A 1 179 ? -3.141 -10.607 -4.214 1.00 95.75 179 ALA A CA 1
ATOM 1373 C C . ALA A 1 179 ? -2.767 -9.720 -3.020 1.00 95.75 179 ALA A C 1
ATOM 1375 O O . ALA A 1 179 ? -2.474 -8.531 -3.175 1.00 95.75 179 ALA A O 1
ATOM 1376 N N . TYR A 1 180 ? -2.772 -10.298 -1.824 1.00 96.69 180 TYR A N 1
ATOM 1377 C CA . TYR A 1 180 ? -2.402 -9.586 -0.604 1.00 96.69 180 TYR A CA 1
ATOM 1378 C C . TYR A 1 180 ? -1.644 -10.500 0.344 1.00 96.69 180 TYR A C 1
ATOM 1380 O O . TYR A 1 180 ? -1.834 -11.713 0.348 1.00 96.69 180 TYR A O 1
ATOM 1388 N N . SER A 1 181 ? -0.799 -9.913 1.176 1.00 96.62 181 SER A N 1
ATOM 1389 C CA . SER A 1 181 ? -0.207 -10.591 2.318 1.00 96.62 181 SER A CA 1
ATOM 1390 C C . SER A 1 181 ? -0.758 -9.985 3.607 1.00 96.62 181 SER A C 1
ATOM 1392 O O . SER A 1 181 ? -1.158 -8.820 3.655 1.00 96.62 181 SER A O 1
ATOM 1394 N N . LEU A 1 182 ? -0.797 -10.791 4.660 1.00 96.94 182 LEU A N 1
ATOM 1395 C CA . LEU A 1 182 ? -1.077 -10.364 6.017 1.00 96.94 182 LEU A CA 1
ATOM 1396 C C . LEU A 1 182 ? 0.173 -10.531 6.882 1.00 96.94 182 LEU A C 1
ATOM 1398 O O . LEU A 1 182 ? 0.743 -11.622 6.965 1.00 96.94 182 LEU A O 1
ATOM 1402 N N . LEU A 1 183 ? 0.575 -9.438 7.528 1.00 97.25 183 LEU A N 1
ATOM 1403 C CA . LEU A 1 183 ? 1.672 -9.383 8.486 1.00 97.25 183 LEU A CA 1
ATOM 1404 C C . LEU A 1 183 ? 1.121 -8.953 9.846 1.00 97.25 183 LEU A C 1
ATOM 1406 O O . LEU A 1 183 ? 0.240 -8.096 9.928 1.00 97.25 183 LEU A O 1
ATOM 1410 N N . ARG A 1 184 ? 1.669 -9.517 10.922 1.00 96.75 184 ARG A N 1
ATOM 1411 C CA . ARG A 1 184 ? 1.309 -9.190 12.306 1.00 96.75 184 ARG A CA 1
ATOM 1412 C C . ARG A 1 184 ? 2.561 -8.937 13.127 1.00 96.75 184 ARG A C 1
ATOM 1414 O O . ARG A 1 184 ? 3.545 -9.641 12.970 1.00 96.75 184 ARG A O 1
ATOM 1421 N N . ARG A 1 185 ? 2.524 -7.980 14.050 1.00 96.06 185 ARG A N 1
ATOM 1422 C CA . ARG A 1 185 ? 3.575 -7.811 15.063 1.00 96.06 185 ARG A CA 1
ATOM 1423 C C . ARG A 1 185 ? 2.978 -7.440 16.408 1.00 96.06 185 ARG A C 1
ATOM 1425 O O . ARG A 1 185 ? 1.909 -6.839 16.467 1.00 96.06 185 ARG A O 1
ATOM 1432 N N . SER A 1 186 ? 3.670 -7.785 17.488 1.00 95.25 186 SER A N 1
ATOM 1433 C CA . SER A 1 186 ? 3.290 -7.349 18.834 1.00 95.25 186 SER A CA 1
ATOM 1434 C C . SER A 1 186 ? 3.886 -5.981 19.133 1.00 95.25 186 SER A C 1
ATOM 1436 O O . SER A 1 186 ? 5.084 -5.778 18.935 1.00 95.25 186 SER A O 1
ATOM 1438 N N . VAL A 1 187 ? 3.060 -5.082 19.663 1.00 95.31 187 VAL A N 1
ATOM 1439 C CA . VAL A 1 187 ? 3.462 -3.754 20.131 1.00 95.31 187 VAL A CA 1
ATOM 1440 C C . VAL A 1 187 ? 3.156 -3.657 21.622 1.00 95.31 187 VAL A C 1
ATOM 1442 O O . VAL A 1 187 ? 2.040 -3.955 22.047 1.00 95.31 187 VAL A O 1
ATOM 1445 N N . VAL A 1 188 ? 4.146 -3.261 22.420 1.00 93.88 188 VAL A N 1
ATOM 1446 C CA . VAL A 1 188 ? 4.004 -3.016 23.859 1.00 93.88 188 VAL A CA 1
ATOM 1447 C C . VAL A 1 188 ? 4.214 -1.530 24.108 1.00 93.88 188 VAL A C 1
ATOM 1449 O O . VAL A 1 188 ? 5.269 -0.983 23.790 1.00 93.88 188 VAL A O 1
ATOM 1452 N N . HIS A 1 189 ? 3.197 -0.873 24.661 1.00 91.62 189 HIS A N 1
ATOM 1453 C CA . HIS A 1 189 ? 3.263 0.540 25.014 1.00 91.62 189 HIS A CA 1
ATOM 1454 C C . HIS A 1 189 ? 3.786 0.707 26.441 1.00 91.62 189 HIS A C 1
ATOM 1456 O O . HIS A 1 189 ? 3.235 0.143 27.385 1.00 91.62 189 HIS A O 1
ATOM 1462 N N . GLU A 1 190 ? 4.824 1.524 26.592 1.00 89.31 190 GLU A N 1
ATOM 1463 C CA . GLU A 1 190 ? 5.434 1.864 27.874 1.00 89.31 190 GLU A CA 1
ATOM 1464 C C . GLU A 1 190 ? 5.498 3.386 27.995 1.00 89.31 190 GLU A C 1
ATOM 1466 O O . GLU A 1 190 ? 6.309 4.056 27.348 1.00 89.31 190 GLU A O 1
ATOM 1471 N N . ASN A 1 191 ? 4.628 3.953 28.833 1.00 87.12 191 ASN A N 1
ATOM 1472 C CA . ASN A 1 191 ? 4.495 5.398 29.022 1.00 87.12 191 ASN A CA 1
ATOM 1473 C C . ASN A 1 191 ? 4.282 6.155 27.691 1.00 87.12 191 ASN A C 1
ATOM 1475 O O . ASN A 1 191 ? 3.225 6.044 27.078 1.00 87.12 191 ASN A O 1
ATOM 1479 N N . LYS A 1 192 ? 5.275 6.950 27.260 1.00 85.06 192 LYS A N 1
ATOM 1480 C CA . LYS A 1 192 ? 5.262 7.760 26.025 1.00 85.06 192 LYS A CA 1
ATOM 1481 C C . LYS A 1 192 ? 6.036 7.114 24.865 1.00 85.06 192 LYS A C 1
ATOM 1483 O O . LYS A 1 192 ? 6.279 7.771 23.858 1.00 85.06 192 LYS A O 1
ATOM 1488 N N . SER A 1 193 ? 6.453 5.862 25.017 1.00 90.38 193 SER A N 1
ATOM 1489 C CA . SER A 1 193 ? 7.197 5.090 24.018 1.00 90.38 193 SER A CA 1
ATOM 1490 C C . SER A 1 193 ? 6.520 3.748 23.753 1.00 90.38 193 SER A C 1
ATOM 1492 O O . SER A 1 193 ? 5.610 3.339 24.477 1.00 90.38 193 SER A O 1
ATOM 1494 N N . PHE A 1 194 ? 6.963 3.053 22.712 1.00 93.94 194 PHE A N 1
ATOM 1495 C CA . PHE A 1 194 ? 6.563 1.678 22.454 1.00 93.94 194 PHE A CA 1
ATOM 1496 C C . PHE A 1 194 ? 7.773 0.843 22.051 1.00 93.94 194 PHE A C 1
ATOM 1498 O O . PHE A 1 194 ? 8.763 1.364 21.537 1.00 93.94 194 PHE A O 1
ATOM 1505 N N . THR A 1 195 ? 7.663 -0.462 22.261 1.00 93.94 195 THR A N 1
ATOM 1506 C CA . THR A 1 195 ? 8.541 -1.456 21.649 1.00 93.94 195 THR A CA 1
ATOM 1507 C C . THR A 1 195 ? 7.710 -2.323 20.712 1.00 93.94 195 THR A C 1
ATOM 1509 O O . THR A 1 195 ? 6.570 -2.677 21.021 1.00 93.94 195 THR A O 1
ATOM 1512 N N . ALA A 1 196 ? 8.254 -2.637 19.540 1.00 94.38 196 ALA A N 1
ATOM 1513 C CA . ALA A 1 196 ? 7.615 -3.512 18.567 1.00 94.38 196 ALA A CA 1
ATOM 1514 C C . ALA A 1 196 ? 8.513 -4.719 18.300 1.00 94.38 196 ALA A C 1
ATOM 1516 O O . ALA A 1 196 ? 9.728 -4.582 18.166 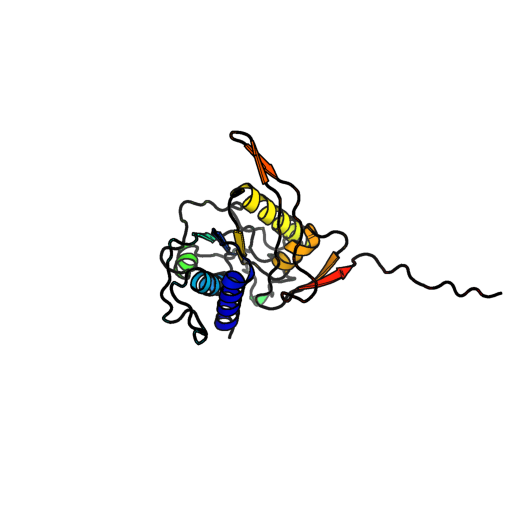1.00 94.38 196 ALA A O 1
ATOM 1517 N N . ARG A 1 197 ? 7.911 -5.908 18.242 1.00 94.56 197 ARG A N 1
ATOM 1518 C CA . ARG A 1 197 ? 8.599 -7.118 17.778 1.00 94.56 197 ARG A CA 1
ATOM 1519 C C . ARG A 1 197 ? 8.675 -7.134 16.251 1.00 94.56 197 ARG A C 1
ATOM 1521 O O . ARG A 1 197 ? 7.968 -6.384 15.577 1.00 94.56 197 ARG A O 1
ATOM 1528 N N . GLU A 1 198 ? 9.503 -8.030 15.726 1.00 94.38 198 GLU A N 1
ATOM 1529 C CA . GLU A 1 198 ? 9.520 -8.343 14.298 1.00 94.38 198 GLU A CA 1
ATOM 1530 C C . GLU A 1 198 ? 8.151 -8.833 13.814 1.00 94.38 198 GLU A C 1
ATOM 1532 O O . GLU A 1 198 ? 7.335 -9.348 14.590 1.00 94.38 198 GLU A O 1
ATOM 1537 N N . PHE A 1 199 ? 7.909 -8.666 12.516 1.00 97.06 199 PHE A N 1
ATOM 1538 C CA . PHE A 1 199 ? 6.696 -9.160 11.886 1.00 97.06 199 PHE A CA 1
ATOM 1539 C C . PHE A 1 199 ? 6.696 -10.684 11.755 1.00 97.06 199 PHE A C 1
ATOM 1541 O O . PHE A 1 199 ? 7.699 -11.318 11.442 1.00 97.06 199 PHE A O 1
ATOM 1548 N N . GLU A 1 200 ? 5.512 -11.245 11.936 1.00 96.69 200 GLU A N 1
ATOM 1549 C CA . GLU A 1 200 ? 5.112 -12.593 11.582 1.00 96.69 200 GLU A CA 1
ATOM 1550 C C . GLU A 1 200 ? 4.267 -12.519 10.305 1.00 96.69 200 GLU A C 1
ATOM 1552 O O . GLU A 1 200 ? 3.285 -11.771 10.241 1.00 96.69 200 GLU A O 1
ATOM 1557 N N . VAL A 1 201 ? 4.631 -13.297 9.286 1.00 96.12 201 VAL A N 1
ATOM 1558 C CA . VAL A 1 201 ? 3.840 -13.418 8.056 1.00 96.12 201 VAL A CA 1
ATOM 1559 C C . VAL A 1 201 ? 2.753 -14.469 8.272 1.00 96.12 201 VAL A C 1
ATOM 1561 O O . VAL A 1 201 ? 3.048 -15.648 8.433 1.00 96.12 201 VAL A O 1
ATOM 1564 N N . LEU A 1 202 ? 1.490 -14.041 8.252 1.00 93.56 202 LEU A N 1
ATOM 1565 C CA . LEU A 1 202 ? 0.315 -14.916 8.392 1.00 93.56 202 LEU A CA 1
ATOM 1566 C C . LEU A 1 202 ? -0.182 -15.460 7.047 1.00 93.56 202 LEU A C 1
ATOM 1568 O O . LEU A 1 202 ? -1.120 -16.248 6.988 1.00 93.56 202 LEU A O 1
ATOM 1572 N N . THR A 1 203 ? 0.422 -15.008 5.952 1.00 87.75 203 THR A N 1
ATOM 1573 C CA . THR A 1 203 ? 0.062 -15.450 4.605 1.00 87.75 203 THR A CA 1
ATOM 1574 C C . THR A 1 203 ? 0.607 -16.839 4.358 1.00 87.75 203 THR A C 1
ATOM 1576 O O . THR A 1 203 ? 1.819 -17.040 4.406 1.00 87.75 203 THR A O 1
ATOM 1579 N N . HIS A 1 204 ? -0.271 -17.780 4.035 1.00 81.38 204 HIS A N 1
ATOM 1580 C CA . HIS A 1 204 ? 0.143 -19.100 3.587 1.00 81.38 204 HIS A CA 1
ATOM 1581 C C . HIS A 1 204 ? 0.198 -19.165 2.060 1.00 81.38 204 HIS A C 1
ATOM 1583 O O . HIS A 1 204 ? -0.593 -18.525 1.361 1.00 81.38 204 HIS A O 1
ATOM 1589 N N . TYR A 1 205 ? 1.129 -19.975 1.558 1.00 81.81 205 TYR A N 1
ATOM 1590 C CA . TYR A 1 205 ? 1.336 -20.243 0.137 1.00 81.81 205 TYR A CA 1
ATOM 1591 C C . TYR A 1 205 ? 0.016 -20.463 -0.621 1.00 81.81 205 TYR A C 1
ATOM 1593 O O . TYR A 1 205 ? -0.799 -21.306 -0.239 1.00 81.81 205 TYR A O 1
ATOM 1601 N N . GLY A 1 206 ? -0.188 -19.697 -1.697 1.00 78.19 206 GLY A N 1
ATOM 1602 C CA . GLY A 1 206 ? -1.311 -19.840 -2.626 1.00 78.19 206 GLY A CA 1
ATOM 1603 C C . GLY A 1 206 ? -2.684 -19.400 -2.099 1.00 78.19 206 GLY A C 1
ATOM 1604 O O . GLY A 1 206 ? -3.627 -19.330 -2.879 1.00 78.19 206 GLY A O 1
ATOM 1605 N N . GLN A 1 207 ? -2.839 -19.061 -0.814 1.00 83.88 207 GLN A N 1
ATOM 1606 C CA . GLN A 1 207 ? -4.161 -18.733 -0.250 1.00 83.88 207 GLN A CA 1
ATOM 1607 C C . GLN A 1 207 ? -4.677 -17.344 -0.642 1.00 83.88 207 GLN A C 1
ATOM 1609 O O . GLN A 1 207 ? -5.886 -17.098 -0.666 1.00 83.88 207 GLN A O 1
ATOM 1614 N N . THR A 1 208 ? -3.765 -16.422 -0.930 1.00 90.12 208 THR A N 1
ATOM 1615 C CA . THR A 1 208 ? -4.076 -15.015 -1.206 1.00 90.12 208 THR A CA 1
ATOM 1616 C C . THR A 1 208 ? -3.505 -14.548 -2.544 1.00 90.12 208 THR A C 1
ATOM 1618 O O . THR A 1 208 ? -3.335 -13.349 -2.748 1.00 90.12 208 THR A O 1
ATOM 1621 N N . GLY A 1 209 ? -3.212 -15.488 -3.453 1.00 93.38 209 GLY A N 1
ATOM 1622 C CA . GLY A 1 209 ? -2.624 -15.210 -4.767 1.00 93.38 209 GLY A CA 1
ATOM 1623 C C . GLY A 1 209 ? -1.121 -14.916 -4.734 1.00 93.38 209 GLY A C 1
ATOM 1624 O O . GLY A 1 209 ? -0.611 -14.271 -5.644 1.00 93.38 209 GLY A O 1
ATOM 1625 N N . ILE A 1 210 ? -0.414 -15.333 -3.677 1.00 95.50 210 ILE A N 1
ATOM 1626 C CA . ILE A 1 210 ? 1.047 -15.222 -3.570 1.00 95.50 210 ILE A CA 1
ATOM 1627 C C . ILE A 1 210 ? 1.652 -16.624 -3.568 1.00 95.50 210 ILE A C 1
ATOM 1629 O O . ILE A 1 210 ? 1.342 -17.433 -2.686 1.00 95.50 210 ILE A O 1
ATOM 1633 N N . SER A 1 211 ? 2.554 -16.882 -4.514 1.00 94.00 211 SER A N 1
ATOM 1634 C CA . SER A 1 211 ? 3.274 -18.152 -4.628 1.00 94.00 211 SER A CA 1
ATOM 1635 C C . SER A 1 211 ? 4.757 -17.952 -4.329 1.00 94.00 211 SER A C 1
ATOM 1637 O O . SER A 1 211 ? 5.414 -17.045 -4.852 1.00 94.00 211 SER A O 1
ATOM 1639 N N . TYR A 1 212 ? 5.291 -18.809 -3.463 1.00 92.62 212 TYR A N 1
ATOM 1640 C CA . TYR A 1 212 ? 6.666 -18.729 -2.990 1.00 92.62 212 TYR A CA 1
ATOM 1641 C C . TYR A 1 212 ? 7.254 -20.110 -2.688 1.00 92.62 212 TYR A C 1
ATOM 1643 O O . TYR A 1 212 ? 6.535 -21.047 -2.355 1.00 92.62 212 TYR A O 1
ATOM 1651 N N . CYS A 1 213 ? 8.568 -20.254 -2.793 1.00 90.56 213 CYS A N 1
ATOM 1652 C CA . CYS A 1 213 ? 9.274 -21.502 -2.507 1.00 90.56 213 CYS A CA 1
ATOM 1653 C C . CYS A 1 213 ? 10.432 -21.269 -1.535 1.00 90.56 213 CYS A C 1
ATOM 1655 O O . CYS A 1 213 ? 10.833 -20.127 -1.295 1.00 90.56 213 CYS A O 1
ATOM 1657 N N . SER A 1 214 ? 10.969 -22.352 -0.964 1.00 87.88 214 SER A N 1
ATOM 1658 C CA . SER A 1 214 ? 12.195 -22.244 -0.176 1.00 87.88 214 SER A CA 1
ATOM 1659 C C . SER A 1 214 ? 13.345 -21.792 -1.075 1.00 87.88 214 SER A C 1
ATOM 1661 O O . SER A 1 214 ? 13.574 -22.359 -2.141 1.00 87.88 214 SER A O 1
ATOM 1663 N N . ALA A 1 215 ? 14.066 -20.769 -0.628 1.00 76.81 215 ALA A N 1
ATOM 1664 C CA . ALA A 1 215 ? 15.284 -20.280 -1.258 1.00 76.81 215 ALA A CA 1
ATOM 1665 C C . ALA A 1 215 ? 16.489 -21.205 -0.994 1.00 76.81 215 ALA A C 1
ATOM 1667 O O . ALA A 1 215 ? 17.545 -21.017 -1.597 1.00 76.81 215 ALA A O 1
ATOM 1668 N N . ILE A 1 216 ? 16.342 -22.206 -0.114 1.00 73.94 216 ILE A N 1
ATOM 1669 C CA . ILE A 1 216 ? 17.364 -23.223 0.144 1.00 73.94 216 ILE A CA 1
ATOM 1670 C C . ILE A 1 216 ? 17.156 -24.383 -0.842 1.00 73.94 216 ILE A C 1
ATOM 1672 O O . ILE A 1 216 ? 16.057 -24.941 -0.905 1.00 73.94 216 ILE A O 1
ATOM 1676 N N . PRO A 1 217 ? 18.191 -24.804 -1.593 1.00 57.00 217 PRO A N 1
ATOM 1677 C CA . PRO A 1 217 ? 18.126 -26.020 -2.395 1.00 57.00 217 PRO A CA 1
ATOM 1678 C C . PRO A 1 217 ? 17.807 -27.217 -1.495 1.00 57.00 217 PRO A C 1
ATOM 1680 O O . PRO A 1 217 ? 18.491 -27.436 -0.497 1.00 57.00 217 PRO A O 1
ATOM 1683 N N . SER A 1 218 ? 16.798 -28.014 -1.844 1.00 52.00 218 SER A N 1
ATOM 1684 C CA . SER A 1 218 ? 16.490 -29.250 -1.125 1.00 52.00 218 SER A CA 1
ATOM 1685 C C . SER A 1 218 ? 17.706 -30.184 -1.150 1.00 52.00 218 SER A C 1
ATOM 1687 O O . SER A 1 218 ? 17.976 -30.836 -2.162 1.00 52.00 218 SER A O 1
ATOM 1689 N N . THR A 1 219 ? 18.449 -30.286 -0.049 1.00 50.00 219 THR A N 1
ATOM 1690 C CA . THR A 1 219 ? 19.474 -31.321 0.120 1.00 50.00 219 THR A CA 1
ATOM 1691 C C . THR A 1 219 ? 18.788 -32.636 0.463 1.00 50.00 219 THR A C 1
ATOM 1693 O O . THR A 1 219 ? 18.803 -33.092 1.602 1.00 50.00 219 THR A O 1
ATOM 1696 N N . SER A 1 220 ? 18.134 -33.240 -0.521 1.00 45.81 220 SER A N 1
ATOM 1697 C CA . SER A 1 220 ? 17.649 -34.614 -0.424 1.00 45.81 220 SER A CA 1
ATOM 1698 C C . SER A 1 220 ? 17.944 -35.337 -1.733 1.00 45.81 220 SER A C 1
ATOM 1700 O O . SER A 1 220 ? 17.063 -35.563 -2.557 1.00 45.81 220 SER A O 1
ATOM 1702 N N . SER A 1 221 ? 19.213 -35.691 -1.928 1.00 39.75 221 SER A N 1
ATOM 1703 C CA . SER A 1 221 ? 19.529 -36.896 -2.692 1.00 39.75 221 SER A CA 1
ATOM 1704 C C . SER A 1 221 ? 19.579 -38.044 -1.685 1.00 39.75 221 SER A C 1
ATOM 1706 O O . SER A 1 221 ? 20.388 -37.965 -0.759 1.00 39.75 221 SER A O 1
ATOM 1708 N N . PRO A 1 222 ? 18.741 -39.088 -1.795 1.00 45.72 222 PRO A N 1
ATOM 1709 C CA . PRO A 1 222 ? 19.011 -40.320 -1.074 1.00 45.72 222 PRO A CA 1
ATOM 1710 C C . PRO A 1 222 ? 20.328 -40.881 -1.623 1.00 45.72 222 PRO A C 1
ATOM 1712 O O . PRO A 1 222 ? 20.437 -41.187 -2.812 1.00 45.72 222 PRO A O 1
ATOM 1715 N N . MET A 1 223 ? 21.349 -40.956 -0.767 1.00 40.44 223 MET A N 1
ATOM 1716 C CA . MET A 1 223 ? 22.487 -41.837 -1.006 1.00 40.44 223 MET A CA 1
ATOM 1717 C C . MET A 1 223 ? 21.906 -43.236 -1.205 1.00 40.44 223 MET A C 1
ATOM 1719 O O . MET A 1 223 ? 21.333 -43.812 -0.283 1.00 40.44 223 MET A O 1
ATOM 1723 N N . TYR A 1 224 ? 22.001 -43.754 -2.426 1.00 46.56 224 TYR A N 1
ATOM 1724 C CA . TYR A 1 224 ? 21.894 -45.184 -2.638 1.00 46.56 224 TYR A CA 1
ATOM 1725 C C . TYR A 1 224 ? 23.084 -45.813 -1.918 1.00 46.56 224 TYR A C 1
ATOM 1727 O O . TYR A 1 224 ? 24.225 -45.633 -2.343 1.00 46.56 224 TYR A O 1
ATOM 1735 N N . ASP A 1 225 ? 22.807 -46.524 -0.826 1.00 46.72 225 ASP A N 1
ATOM 1736 C CA . ASP A 1 225 ? 23.704 -47.555 -0.322 1.00 46.72 225 ASP A CA 1
ATOM 1737 C C . ASP A 1 225 ? 23.923 -48.561 -1.457 1.00 46.72 225 ASP A C 1
ATOM 1739 O O . ASP A 1 225 ? 23.015 -49.297 -1.855 1.00 46.72 225 ASP A O 1
ATOM 1743 N N . ALA A 1 226 ? 25.133 -48.561 -2.002 1.00 44.69 226 ALA A N 1
ATOM 1744 C CA . ALA A 1 226 ? 25.640 -49.629 -2.840 1.00 44.69 226 ALA A CA 1
ATOM 1745 C C . ALA A 1 226 ? 26.757 -50.329 -2.059 1.00 44.69 226 ALA A C 1
ATOM 1747 O O . ALA A 1 226 ? 27.859 -49.797 -1.976 1.00 44.69 226 ALA A O 1
ATOM 1748 N N . MET A 1 227 ? 26.372 -51.479 -1.488 1.00 39.62 227 MET A N 1
ATOM 1749 C CA . MET A 1 227 ? 27.152 -52.678 -1.120 1.00 39.62 227 MET A CA 1
ATOM 1750 C C . MET A 1 227 ? 28.558 -52.510 -0.536 1.00 39.62 227 MET A C 1
ATOM 1752 O O . MET A 1 227 ? 29.489 -52.145 -1.284 1.00 39.62 227 MET A O 1
#

Foldseek 3Di:
DLQLVLLVLLLCCLPPVPDAAAEEEFELDLSLLSSQQNSQLNSFFPDDDPPDRTSPPTDGDLNRYAYEYALLQYDQQECVPAPPVRQDPVQDPPRPRVVSVVSHPPNRYDPVDDHPDNDHDGHHDDLVRNLVSLVVSVVVVCQVVVPGHYHYRHDPSSQQSVDDVQPPQKGWDWADRQFHWDKDWDWDDDDPDIDIDGIDTPDDAPPRRIHMDGNDPPPDDPPPPDD

Secondary structure (DSSP, 8-state):
-HHHHHHHHHHHHHHHSSS---EEEE-SSHHHHHHHHHHHHHHHBS---TT--SSTT--B-TTS-EEEE-GGGPPP-STTTS-TTTS-TTS-----HHHHHHTSPTT-B-TTPPPSSSSPPPTT--HHHHHHHHHHHHHHHHHHSTTS-EEEE--HHHHHHHHHTTSTTEEEEEE-TT----EE--EEEETTEEEEPPPEE---TTTTSEEEEESS-----------

Organism: Salix viminalis (NCBI:txid40686)

Solvent-accessible surface area (backbone atoms only — not comparable to full-atom values): 13220 Å² total; per-residue (Å²): 112,71,53,37,53,23,15,50,45,18,43,47,49,62,67,71,64,81,60,75,61,42,33,37,40,26,12,75,49,65,74,26,40,54,39,45,26,21,21,49,39,38,59,24,38,73,68,83,62,92,83,66,63,48,56,79,91,57,56,60,41,41,84,62,36,36,33,39,68,26,38,48,38,42,68,64,45,23,75,93,74,36,52,80,91,73,48,50,95,85,58,59,83,77,77,57,61,71,65,55,55,68,61,37,59,77,77,19,66,41,87,86,64,76,49,90,37,89,56,70,79,59,63,66,46,50,71,68,56,42,45,52,41,34,49,48,41,56,52,51,53,44,67,76,37,69,91,54,44,72,44,78,36,55,42,58,66,50,54,36,32,66,43,40,75,48,36,85,64,40,41,61,81,46,58,45,90,81,39,62,77,46,74,46,61,58,67,49,79,53,93,96,48,70,51,69,54,74,57,43,60,73,57,55,78,60,76,39,41,37,38,64,45,68,64,62,81,83,90,71,76,82,78,77,86,77,133

Mean predicted aligned error: 6.47 Å

InterPro domains:
  IPR012398 PRIB5 [PIRSF015897] (4-215)
  IPR029033 Histidine phosphatase superfamily [G3DSA:3.40.50.1240] (4-190)
  IPR029033 Histidine phosphatase superfamily [SSF53254] (6-168)
  IPR051710 Phosphatase and SH3 domain-containing protein [PTHR16469] (5-213)

Radius of gyration: 19.33 Å; Cα contacts (8 Å, |Δi|>4): 371; chains: 1; bounding box: 53×69×53 Å

pLDDT: mean 89.77, std 12.5, range [39.62, 98.75]

Sequence (227 aa):
MVGIRAFGTGRKLKTDLGFPIHRVFVSPFLRCIQTASEVVSALCAVEDGPDVLSSHGVAIDPSKLKVSIEYGLCEMLNRETIGRDCAPKDGNFGFNISELEAMLPAGTVDHAVKPVYTELPQWEETVMRARTRYEQIIKALADKYPSENLLLVTHGEGVGVSVSAFLKDISVYEVEFCAYSLLRRSVVHENKSFTAREFEVLTHYGQTGISYCSAIPSTSSPMYDAM

Nearest PD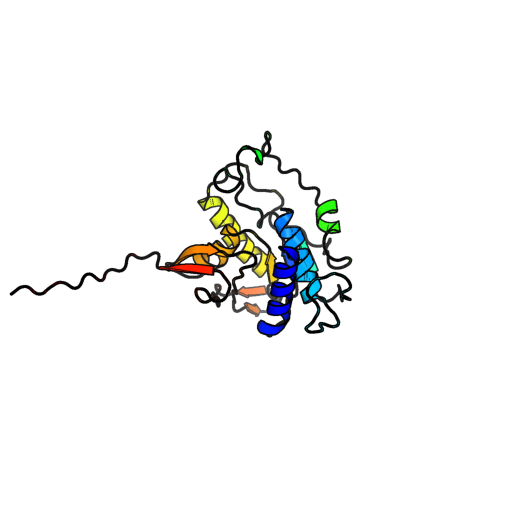B structures (foldseek):
  8weu-assembly1_A-2  TM=5.645E-01  e=7.472E+00  Amycolatopsis thermoflava N1165
  6pi6-assembly1_A  TM=3.931E-01  e=6.209E+00  Pseudomonas sp. ADP
  6xyl-assembly1_F  TM=4.700E-01  e=8.454E+00  Toxoplasma gondii ME49
  7cuj-assembly1_B  TM=3.157E-01  e=4.851E+00  Schizosaccharomyces pombe 972h-
  5da9-assembly1_B  TM=3.800E-01  e=7.472E+00  Thermochaetoides thermophila DSM 1495